Protein AF-0000000085122188 (afdb_homodimer)

InterPro domains:
  IPR006664 Outer membrane protein, bacterial [PR01021] (79-101)
  IPR006664 Outer membrane protein, bacterial [PR01021] (108-123)
  IPR006664 Outer membrane protein, bacterial [PR01021] (123-139)
  IPR006665 OmpA-like domain [PF00691] (78-172)
  IPR006665 OmpA-like domain [PS51123] (68-180)
  IPR006665 OmpA-like domain [cd07185] (74-175)
  IPR036737 OmpA-like domain superfamily [G3DSA:3.30.1330.60] (52-178)
  IPR036737 OmpA-like domain superfamily [SSF103088] (70-176)
  IPR050330 Bacterial Outer Membrane Structural/Functional [PTHR30329] (70-173)

Radius of gyration: 36.51 Å; Cα contacts (8 Å, |Δi|>4): 544; chains: 2; bounding box: 64×145×117 Å

Foldseek 3Di:
DPDDDPPPPDPPPDDPDDDPPPPPDDDDDPDDDDPPPPPPPPPCPVPVPCPVPPVPVLPQQADWDQAPNDIDTQGKAFDDDPDQDHDPVSLVSLLVNLVVCVRPPAAKEKEFFAAPPDDQVVQQVSRQSNSVNSLVSSVVNPDDSVRYHYGYPRHVDQPDDDPDPVRRRSRRIIYIDTDD/DDDPDDDPPPPDDDPPDDDPDPDPDDDDDDDDDDPDDDPPPPPCPVPCPPPPDPVPVLPQQADWDQAPNDIDTQGKAFDDDPDQDHDPVSLVSLLVNLVVCVRPPAAKEKEFFAAPPDDQVVQQVSRQSNSVNSLVSSVVNPDDSVRYHYGYPRHVDQPDDDPDPVRRRSRRIIYIDTDD

Sequence (360 aa):
MKKYGLLAFMAATLLFTGCSQKTVEMENTTPTPTNSESSLNTVETTDNSGMTADNMTTDGKGNYFVVNGKKVFVESIYFGFDKFKLTEDQRKVASDNASKLKGLSGSVKIEGNCDEWGTDEYNYALGLKRAKVVKDALVSDGIASNSISIVSFGESNPVCSEKTKECWAKNRRAEYKPLPMKKYGLLAFMAATLLFTGCSQKTVEMENTTPTPTNSESSLNTVETTDNSGMTADNMTTDGKGNYFVVNGKKVFVESIYFGFDKFKLTEDQRKVASDNASKLKGLSGSVKIEGNCDEWGTDEYNYALGLKRAKVVKDALVSDGIASNSISIVSFGESNPVCSEKTKECWAKNRRAEYKPLP

Structure (mmCIF, N/CA/C/O backbone):
data_AF-0000000085122188-model_v1
#
loop_
_entity.id
_entity.type
_entity.pdbx_description
1 polymer 'OmpA/MotB domain protein'
#
loop_
_atom_site.group_PDB
_atom_site.id
_atom_site.type_symbol
_atom_site.label_atom_id
_atom_site.label_alt_id
_atom_site.label_comp_id
_atom_site.label_asym_id
_atom_site.label_entity_id
_atom_site.label_seq_id
_atom_site.pdbx_PDB_ins_code
_atom_site.Cartn_x
_atom_site.Cartn_y
_atom_site.Cartn_z
_atom_site.occupancy
_atom_site.B_iso_or_equiv
_atom_site.auth_seq_id
_atom_site.auth_comp_id
_atom_site.auth_asym_id
_atom_site.auth_atom_id
_atom_site.pdbx_PDB_model_num
ATOM 1 N N . MET A 1 1 ? 7.863 -79.125 -7.633 1 21.67 1 MET A N 1
ATOM 2 C CA . MET A 1 1 ? 7.508 -79.75 -8.914 1 21.67 1 MET A CA 1
ATOM 3 C C . MET A 1 1 ? 6.852 -78.75 -9.836 1 21.67 1 MET A C 1
ATOM 5 O O . MET A 1 1 ? 6.02 -79.062 -10.672 1 21.67 1 MET A O 1
ATOM 9 N N . LYS A 1 2 ? 7.016 -77.438 -9.312 1 30.41 2 LYS A N 1
ATOM 10 C CA . LYS A 1 2 ? 6.43 -76.312 -10 1 30.41 2 LYS A CA 1
ATOM 11 C C . LYS A 1 2 ? 6.738 -76.312 -11.5 1 30.41 2 LYS A C 1
ATOM 13 O O . LYS A 1 2 ? 7.902 -76.312 -11.898 1 30.41 2 LYS A O 1
ATOM 18 N N . LYS A 1 3 ? 5.781 -76.75 -12.266 1 23.2 3 LYS A N 1
ATOM 19 C CA . LYS A 1 3 ? 5.762 -77.062 -13.688 1 23.2 3 LYS A CA 1
ATOM 20 C C . LYS A 1 3 ? 6.305 -75.938 -14.516 1 23.2 3 LYS A C 1
ATOM 22 O O . LYS A 1 3 ? 6.363 -74.812 -14.039 1 23.2 3 LYS A O 1
ATOM 27 N N . TYR A 1 4 ? 6.414 -75.938 -15.93 1 25.53 4 TYR A N 1
ATOM 28 C CA . TYR A 1 4 ? 7.113 -75.812 -17.203 1 25.53 4 TYR A CA 1
ATOM 29 C C . TYR A 1 4 ? 6.777 -74.5 -17.891 1 25.53 4 TYR A C 1
ATOM 31 O O . TYR A 1 4 ? 7.664 -73.812 -18.422 1 25.53 4 TYR A O 1
ATOM 39 N N . GLY A 1 5 ? 5.391 -74 -18.141 1 26.55 5 GLY A N 1
ATOM 40 C CA . GLY A 1 5 ? 5.141 -73.812 -19.562 1 26.55 5 GLY A CA 1
ATOM 41 C C . GLY A 1 5 ? 5.75 -72.562 -20.125 1 26.55 5 GLY A C 1
ATOM 42 O O . GLY A 1 5 ? 5.746 -71.5 -19.469 1 26.55 5 GLY A O 1
ATOM 43 N N . LEU A 1 6 ? 6.582 -72.5 -21.234 1 31.92 6 LEU A N 1
ATOM 44 C CA . LEU A 1 6 ? 7.5 -71.812 -22.125 1 31.92 6 LEU A CA 1
ATOM 45 C C . LEU A 1 6 ? 6.754 -70.812 -23 1 31.92 6 LEU A C 1
ATOM 47 O O . LEU A 1 6 ? 7.332 -70.25 -23.938 1 31.92 6 LEU A O 1
ATOM 51 N N . LEU A 1 7 ? 5.688 -70.062 -22.484 1 30.36 7 LEU A N 1
ATOM 52 C CA . LEU A 1 7 ? 4.961 -69.5 -23.594 1 30.36 7 LEU A CA 1
ATOM 53 C C . LEU A 1 7 ? 5.883 -68.562 -24.422 1 30.36 7 LEU A C 1
ATOM 55 O O . LEU A 1 7 ? 6.68 -67.812 -23.859 1 30.36 7 LEU A O 1
ATOM 59 N N . ALA A 1 8 ? 5.969 -68.688 -25.781 1 27.8 8 ALA A N 1
ATOM 60 C CA . ALA A 1 8 ? 6.688 -68.375 -27 1 27.8 8 ALA A CA 1
ATOM 61 C C . ALA A 1 8 ? 6.316 -66.938 -27.484 1 27.8 8 ALA A C 1
ATOM 63 O O . ALA A 1 8 ? 6.902 -66.438 -28.438 1 27.8 8 ALA A O 1
ATOM 64 N N . PHE A 1 9 ? 5.707 -66 -26.766 1 31.34 9 PHE A N 1
ATOM 65 C CA . PHE A 1 9 ? 4.988 -65.062 -27.641 1 31.34 9 PHE A CA 1
ATOM 66 C C . PHE A 1 9 ? 5.945 -64.375 -28.594 1 31.34 9 PHE A C 1
ATOM 68 O O . PHE A 1 9 ? 7.094 -64.125 -28.25 1 31.34 9 PHE A O 1
ATOM 75 N N . MET A 1 10 ? 5.551 -64.25 -29.953 1 24.75 10 MET A N 1
ATOM 76 C CA . MET A 1 10 ? 5.949 -63.875 -31.312 1 24.75 10 MET A CA 1
ATOM 77 C C . MET A 1 10 ? 6.348 -62.406 -31.422 1 24.75 10 MET A C 1
ATOM 79 O O . MET A 1 10 ? 5.617 -61.531 -30.953 1 24.75 10 MET A O 1
ATOM 83 N N . ALA A 1 11 ? 7.645 -61.969 -31.781 1 29.48 11 ALA A N 1
ATOM 84 C CA . ALA A 1 11 ? 8.609 -60.875 -31.953 1 29.48 11 ALA A CA 1
ATOM 85 C C . ALA A 1 11 ? 8.258 -60.031 -33.188 1 29.48 11 ALA A C 1
ATOM 87 O O . ALA A 1 11 ? 9.094 -59.281 -33.688 1 29.48 11 ALA A O 1
ATOM 88 N N . ALA A 1 12 ? 6.809 -59.688 -33.469 1 28.48 12 ALA A N 1
ATOM 89 C CA . ALA A 1 12 ? 6.613 -59.188 -34.812 1 28.48 12 ALA A CA 1
ATOM 90 C C . ALA A 1 12 ? 7.469 -57.938 -35.094 1 28.48 12 ALA A C 1
ATOM 92 O O . ALA A 1 12 ? 7.52 -57.031 -34.25 1 28.48 12 ALA A O 1
ATOM 93 N N . THR A 1 13 ? 8.297 -57.781 -36.219 1 27.25 13 THR A N 1
ATOM 94 C CA . THR A 1 13 ? 9.438 -57.125 -36.844 1 27.25 13 THR A CA 1
ATOM 95 C C . THR A 1 13 ? 8.992 -55.844 -37.531 1 27.25 13 THR A C 1
ATOM 97 O O . THR A 1 13 ? 9.797 -55.156 -38.188 1 27.25 13 THR A O 1
ATOM 100 N N . LEU A 1 14 ? 7.879 -55.031 -37.156 1 27.42 14 LEU A N 1
ATOM 101 C CA . LEU A 1 14 ? 7.41 -54.188 -38.25 1 27.42 14 LEU A CA 1
ATOM 102 C C . LEU A 1 14 ? 8.516 -53.281 -38.75 1 27.42 14 LEU A C 1
ATOM 104 O O . LEU A 1 14 ? 9.398 -52.875 -38 1 27.42 14 LEU A O 1
ATOM 108 N N . LEU A 1 15 ? 8.508 -53 -40.156 1 22.55 15 LEU A N 1
ATOM 109 C CA . LEU A 1 15 ? 9.273 -52.531 -41.281 1 22.55 15 LEU A CA 1
ATOM 110 C C . LEU A 1 15 ? 9.492 -51 -41.219 1 22.55 15 LEU A C 1
ATOM 112 O O . LEU A 1 15 ? 8.539 -50.25 -41.031 1 22.55 15 LEU A O 1
ATOM 116 N N . PHE A 1 16 ? 10.727 -50.469 -40.906 1 26.86 16 PHE A N 1
ATOM 117 C CA . PHE A 1 16 ? 11.422 -49.188 -40.75 1 26.86 16 PHE A CA 1
ATOM 118 C C . PHE A 1 16 ? 11.539 -48.5 -42.094 1 26.86 16 PHE A C 1
ATOM 120 O O . PHE A 1 16 ? 12.477 -48.719 -42.844 1 26.86 16 PHE A O 1
ATOM 127 N N . THR A 1 17 ? 10.258 -48.375 -42.875 1 25.98 17 THR A N 1
ATOM 128 C CA . THR A 1 17 ? 10.555 -47.938 -44.25 1 25.98 17 THR A CA 1
ATOM 129 C C . THR A 1 17 ? 11.445 -46.688 -44.25 1 25.98 17 THR A C 1
ATOM 131 O O . THR A 1 17 ? 11.5 -45.969 -43.25 1 25.98 17 THR A O 1
ATOM 134 N N . GLY A 1 18 ? 12.094 -46.438 -45.438 1 21.94 18 GLY A N 1
ATOM 135 C CA . GLY A 1 18 ? 13.289 -45.969 -46.125 1 21.94 18 GLY A CA 1
ATOM 136 C C . GLY A 1 18 ? 13.352 -44.469 -46.281 1 21.94 18 GLY A C 1
ATOM 137 O O . GLY A 1 18 ? 12.312 -43.781 -46.312 1 21.94 18 GLY A O 1
ATOM 138 N N . CYS A 1 19 ? 14.477 -43.75 -46.031 1 27.31 19 CYS A N 1
ATOM 139 C CA . CYS A 1 19 ? 15.195 -42.5 -45.875 1 27.31 19 CYS A CA 1
ATOM 140 C C . CYS A 1 19 ? 15.297 -41.75 -47.188 1 27.31 19 CYS A C 1
ATOM 142 O O . CYS A 1 19 ? 16 -40.75 -47.312 1 27.31 19 CYS A O 1
ATOM 144 N N . SER A 1 20 ? 14.133 -41.812 -48.188 1 22.2 20 SER A N 1
ATOM 145 C CA . SER A 1 20 ? 14.68 -41.406 -49.469 1 22.2 20 SER A CA 1
ATOM 146 C C . SER A 1 20 ? 15.273 -40 -49.406 1 22.2 20 SER A C 1
ATOM 148 O O . SER A 1 20 ? 14.664 -39.094 -48.844 1 22.2 20 SER A O 1
ATOM 150 N N . GLN A 1 21 ? 16.531 -39.75 -49.688 1 21.5 21 GLN A N 1
ATOM 151 C CA . GLN A 1 21 ? 17.594 -38.75 -49.688 1 21.5 21 GLN A CA 1
ATOM 152 C C . GLN A 1 21 ? 17.375 -37.719 -50.812 1 21.5 21 GLN A C 1
ATOM 154 O O . GLN A 1 21 ? 18.328 -37.094 -51.281 1 21.5 21 GLN A O 1
ATOM 159 N N . LYS A 1 22 ? 16.156 -37.219 -51.188 1 22.22 22 LYS A N 1
ATOM 160 C CA . LYS A 1 22 ? 16.156 -36.5 -52.469 1 22.22 22 LYS A CA 1
ATOM 161 C C . LYS A 1 22 ? 17.219 -35.406 -52.5 1 22.22 22 LYS A C 1
ATOM 163 O O . LYS A 1 22 ? 17.234 -34.531 -51.625 1 22.22 22 LYS A O 1
ATOM 168 N N . THR A 1 23 ? 18.359 -35.562 -53.125 1 20.64 23 THR A N 1
ATOM 169 C CA . THR A 1 23 ? 19.578 -34.812 -53.375 1 20.64 23 THR A CA 1
ATOM 170 C C . THR A 1 23 ? 19.297 -33.562 -54.188 1 20.64 23 THR A C 1
ATOM 172 O O . THR A 1 23 ? 20.203 -32.781 -54.469 1 20.64 23 THR A O 1
ATOM 175 N N . VAL A 1 24 ? 18.156 -32.938 -54.062 1 21.17 24 VAL A N 1
ATOM 176 C CA . VAL A 1 24 ? 17.875 -32 -55.156 1 21.17 24 VAL A CA 1
ATOM 177 C C . VAL A 1 24 ? 19.094 -31.109 -55.375 1 21.17 24 VAL A C 1
ATOM 179 O O . VAL A 1 24 ? 19.844 -30.797 -54.438 1 21.17 24 VAL A O 1
ATOM 182 N N . GLU A 1 25 ? 19.406 -30.969 -56.656 1 21.3 25 GLU A N 1
ATOM 183 C CA . GLU A 1 25 ? 20.422 -30.531 -57.594 1 21.3 25 GLU A CA 1
ATOM 184 C C . GLU A 1 25 ? 20.672 -29.031 -57.469 1 21.3 25 GLU A C 1
ATOM 186 O O . GLU A 1 25 ? 19.781 -28.266 -57.094 1 21.3 25 GLU A O 1
ATOM 191 N N . MET A 1 26 ? 21.906 -28.672 -57.688 1 21.03 26 MET A N 1
ATOM 192 C CA . MET A 1 26 ? 22.906 -27.625 -57.5 1 21.03 26 MET A CA 1
ATOM 193 C C . MET A 1 26 ? 22.641 -26.438 -58.406 1 21.03 26 MET A C 1
ATOM 195 O O . MET A 1 26 ? 23.375 -25.453 -58.375 1 21.03 26 MET A O 1
ATOM 199 N N . GLU A 1 27 ? 21.422 -26.375 -59.156 1 22.42 27 GLU A N 1
ATOM 200 C CA . GLU A 1 27 ? 21.828 -25.688 -60.375 1 22.42 27 GLU A CA 1
ATOM 201 C C . GLU A 1 27 ? 22.375 -24.297 -60.062 1 22.42 27 GLU A C 1
ATOM 203 O O . GLU A 1 27 ? 21.891 -23.625 -59.125 1 22.42 27 GLU A O 1
ATOM 208 N N . ASN A 1 28 ? 23.422 -23.906 -60.844 1 23.17 28 ASN A N 1
ATOM 209 C CA . ASN A 1 28 ? 24.562 -23 -60.938 1 23.17 28 ASN A CA 1
ATOM 210 C C . ASN A 1 28 ? 24.125 -21.562 -61.219 1 23.17 28 ASN A C 1
ATOM 212 O O . ASN A 1 28 ? 24.938 -20.641 -61.25 1 23.17 28 ASN A O 1
ATOM 216 N N . THR A 1 29 ? 22.797 -21.297 -61.562 1 24.14 29 THR A N 1
ATOM 217 C CA . THR A 1 29 ? 22.812 -20.25 -62.562 1 24.14 29 THR A CA 1
ATOM 218 C C . THR A 1 29 ? 23.328 -18.938 -62 1 24.14 29 THR A C 1
ATOM 220 O O . THR A 1 29 ? 22.859 -18.469 -60.938 1 24.14 29 THR A O 1
ATOM 223 N N . THR A 1 30 ? 24.453 -18.453 -62.5 1 24.56 30 THR A N 1
ATOM 224 C CA . THR A 1 30 ? 25.453 -17.453 -62.156 1 24.56 30 THR A CA 1
ATOM 225 C C . THR A 1 30 ? 24.875 -16.047 -62.3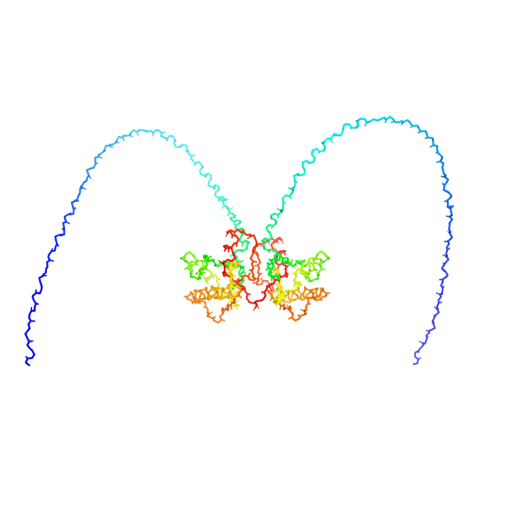12 1 24.56 30 THR A C 1
ATOM 227 O O . THR A 1 30 ? 25.469 -15.07 -61.844 1 24.56 30 THR A O 1
ATOM 230 N N . PRO A 1 31 ? 23.547 -15.82 -62.719 1 25.81 31 PRO A N 1
ATOM 231 C CA . PRO A 1 31 ? 23.641 -14.602 -63.531 1 25.81 31 PRO A CA 1
ATOM 232 C C . PRO A 1 31 ? 24.219 -13.422 -62.75 1 25.81 31 PRO A C 1
ATOM 234 O O . PRO A 1 31 ? 24.109 -13.367 -61.531 1 25.81 31 PRO A O 1
ATOM 237 N N . THR A 1 32 ? 25.062 -12.617 -63.406 1 24.36 32 THR A N 1
ATOM 238 C CA . THR A 1 32 ? 26.109 -11.656 -63.094 1 24.36 32 THR A CA 1
ATOM 239 C C . THR A 1 32 ? 25.516 -10.336 -62.625 1 24.36 32 THR A C 1
ATOM 241 O O . THR A 1 32 ? 26.094 -9.656 -61.75 1 24.36 32 THR A O 1
ATOM 244 N N . PRO A 1 33 ? 24.219 -10.039 -63.125 1 24.56 33 PRO A N 1
ATOM 245 C CA . PRO A 1 33 ? 24.344 -8.656 -63.562 1 24.56 33 PRO A CA 1
ATOM 246 C C . PRO A 1 33 ? 24.75 -7.695 -62.469 1 24.56 33 PRO A C 1
ATOM 248 O O . PRO A 1 33 ? 24.562 -8.008 -61.281 1 24.56 33 PRO A O 1
ATOM 251 N N . THR A 1 34 ? 25.281 -6.551 -62.875 1 24.56 34 THR A N 1
ATOM 252 C CA . THR A 1 34 ? 26.188 -5.453 -62.531 1 24.56 34 THR A CA 1
ATOM 253 C C . THR A 1 34 ? 25.5 -4.434 -61.625 1 24.56 34 THR A C 1
ATOM 255 O O . THR A 1 34 ? 26.125 -3.48 -61.188 1 24.56 34 THR A O 1
ATOM 258 N N . ASN A 1 35 ? 24.234 -4.832 -61.125 1 20.89 35 ASN A N 1
ATOM 259 C CA . ASN A 1 35 ? 23.516 -3.605 -60.812 1 20.89 35 ASN A CA 1
ATOM 260 C C . ASN A 1 35 ? 24.312 -2.721 -59.844 1 20.89 35 ASN A C 1
ATOM 262 O O . ASN A 1 35 ? 24.953 -3.221 -58.938 1 20.89 35 ASN A O 1
ATOM 266 N N . SER A 1 36 ? 24.609 -1.542 -60.344 1 22.38 36 SER A N 1
ATOM 267 C CA . SER A 1 36 ? 25.312 -0.343 -59.906 1 22.38 36 SER A CA 1
ATOM 268 C C . SER A 1 36 ? 24.781 0.138 -58.562 1 22.38 36 SER A C 1
ATOM 270 O O . SER A 1 36 ? 24.719 1.343 -58.281 1 22.38 36 SER A O 1
ATOM 272 N N . GLU A 1 37 ? 24.375 -0.797 -57.688 1 22.25 37 GLU A N 1
ATOM 273 C CA . GLU A 1 37 ? 23.641 -0.124 -56.625 1 22.25 37 GLU A CA 1
ATOM 274 C C . GLU A 1 37 ? 24.531 0.904 -55.938 1 22.25 37 GLU A C 1
ATOM 276 O O . GLU A 1 37 ? 25.641 0.59 -55.5 1 22.25 37 GLU A O 1
ATOM 281 N N . SER A 1 38 ? 24.453 2.111 -56.5 1 22.2 38 SER A N 1
ATOM 282 C CA . SER A 1 38 ? 25.047 3.27 -55.812 1 22.2 38 SER A CA 1
ATOM 283 C C . SER A 1 38 ? 24.797 3.236 -54.312 1 22.2 38 SER A C 1
ATOM 285 O O . SER A 1 38 ? 23.656 3.086 -53.875 1 22.2 38 SER A O 1
ATOM 287 N N . SER A 1 39 ? 25.734 2.67 -53.594 1 22.55 39 SER A N 1
ATOM 288 C CA . SER A 1 39 ? 25.797 2.607 -52.156 1 22.55 39 SER A CA 1
ATOM 289 C C . SER A 1 39 ? 25.609 3.988 -51.531 1 22.55 39 SER A C 1
ATOM 291 O O . SER A 1 39 ? 26.484 4.852 -51.625 1 22.55 39 SER A O 1
ATOM 293 N N . LEU A 1 40 ? 24.406 4.648 -51.812 1 23.16 40 LEU A N 1
ATOM 294 C CA . LEU A 1 40 ? 24.234 5.816 -50.969 1 23.16 40 LEU A CA 1
ATOM 295 C C . LEU A 1 40 ? 24.641 5.508 -49.531 1 23.16 40 LEU A C 1
ATOM 297 O O . LEU A 1 40 ? 24.234 4.48 -48.969 1 23.16 40 LEU A O 1
ATOM 301 N N . ASN A 1 41 ? 25.828 5.914 -49.188 1 23.11 41 ASN A N 1
ATOM 302 C CA . ASN A 1 41 ? 26.453 5.949 -47.875 1 23.11 41 ASN A CA 1
ATOM 303 C C . ASN A 1 41 ? 25.453 6.332 -46.781 1 23.11 41 ASN A C 1
ATOM 305 O O . ASN A 1 41 ? 24.828 7.395 -46.844 1 23.11 41 ASN A O 1
ATOM 309 N N . THR A 1 42 ? 24.672 5.281 -46.25 1 23.73 42 THR A N 1
ATOM 310 C CA . THR A 1 42 ? 23.875 5.406 -45.031 1 23.73 42 THR A CA 1
ATOM 311 C C . THR A 1 42 ? 24.672 6.105 -43.938 1 23.73 42 THR A C 1
ATOM 313 O O . THR A 1 42 ? 25.688 5.586 -43.469 1 23.73 42 THR A O 1
ATOM 316 N N . VAL A 1 43 ? 24.938 7.367 -44.094 1 24.97 43 VAL A N 1
ATOM 317 C CA . VAL A 1 43 ? 25.406 8.023 -42.875 1 24.97 43 VAL A CA 1
ATOM 318 C C . VAL A 1 43 ? 24.594 7.52 -41.656 1 24.97 43 VAL A C 1
ATOM 320 O O . VAL A 1 43 ? 23.359 7.637 -41.656 1 24.97 43 VAL A O 1
ATOM 323 N N . GLU A 1 44 ? 24.969 6.363 -41.094 1 23.58 44 GLU A N 1
ATOM 324 C CA . GLU A 1 44 ? 24.469 5.859 -39.812 1 23.58 44 GLU A CA 1
ATOM 325 C C . GLU A 1 44 ? 24.484 6.949 -38.75 1 23.58 44 GLU A C 1
ATOM 327 O O . GLU A 1 44 ? 25.547 7.367 -38.281 1 23.58 44 GLU A O 1
ATOM 332 N N . THR A 1 45 ? 23.984 8.117 -38.969 1 24.38 45 THR A N 1
ATOM 333 C CA . THR A 1 45 ? 23.891 8.875 -37.719 1 24.38 45 THR A CA 1
ATOM 334 C C . THR A 1 45 ? 23.203 8.055 -36.625 1 24.38 45 THR A C 1
ATOM 336 O O . THR A 1 45 ? 22.031 7.703 -36.781 1 24.38 45 THR A O 1
ATOM 339 N N . THR A 1 46 ? 23.906 7.066 -36.094 1 24.42 46 THR A N 1
ATOM 340 C CA . THR A 1 46 ? 23.453 6.297 -34.938 1 24.42 46 THR A CA 1
ATOM 341 C C . THR A 1 46 ? 23.031 7.227 -33.812 1 24.42 46 THR A C 1
ATOM 343 O O . THR A 1 46 ? 23.875 7.762 -33.094 1 24.42 46 THR A O 1
ATOM 346 N N . ASP A 1 47 ? 22.469 8.359 -34.094 1 25.56 47 ASP A N 1
ATOM 347 C CA . ASP A 1 47 ? 22.078 9.047 -32.875 1 25.56 47 ASP A CA 1
ATOM 348 C C . ASP A 1 47 ? 21.172 8.164 -32 1 25.56 47 ASP A C 1
ATOM 350 O O . ASP A 1 47 ? 19.984 8.023 -32.281 1 25.56 47 ASP A O 1
ATOM 354 N N . ASN A 1 48 ? 21.609 6.906 -31.703 1 26.3 48 ASN A N 1
ATOM 355 C CA . ASN A 1 48 ? 20.875 6.02 -30.797 1 26.3 48 ASN A CA 1
ATOM 356 C C . ASN A 1 48 ? 20.562 6.699 -29.469 1 26.3 48 ASN A C 1
ATOM 358 O O . ASN A 1 48 ? 21.266 6.469 -28.484 1 26.3 48 ASN A O 1
ATOM 362 N N . SER A 1 49 ? 20.672 7.977 -29.406 1 28.25 49 SER A N 1
ATOM 363 C CA . SER A 1 49 ? 20.359 8.445 -28.062 1 28.25 49 SER A CA 1
ATOM 364 C C . SER A 1 49 ? 18.984 7.945 -27.609 1 28.25 49 SER A C 1
ATOM 366 O O . SER A 1 49 ? 18 8.695 -27.625 1 28.25 49 SER A O 1
ATOM 368 N N . GLY A 1 50 ? 18.547 6.828 -28.203 1 27.33 50 GLY A N 1
ATOM 369 C CA . GLY A 1 50 ? 17.234 6.387 -27.75 1 27.33 50 GLY A CA 1
ATOM 370 C C . GLY A 1 50 ? 17.141 6.27 -26.234 1 27.33 50 GLY A C 1
ATOM 371 O O . GLY A 1 50 ? 17.406 5.207 -25.672 1 27.33 50 GLY A O 1
ATOM 372 N N . MET A 1 51 ? 17.75 7.074 -25.484 1 27.42 51 MET A N 1
ATOM 373 C CA . MET A 1 51 ? 17.328 6.945 -24.094 1 27.42 51 MET A CA 1
ATOM 374 C C . MET A 1 51 ? 15.805 6.871 -23.984 1 27.42 51 MET A C 1
ATOM 376 O O . MET A 1 51 ? 15.117 7.875 -24.188 1 27.42 51 MET A O 1
ATOM 380 N N . THR A 1 52 ? 15.156 6.09 -24.891 1 28.56 52 THR A N 1
ATOM 381 C CA . THR A 1 52 ? 13.758 5.898 -24.516 1 28.56 52 THR A CA 1
ATOM 382 C C . THR A 1 52 ? 13.625 5.676 -23.016 1 28.56 52 THR A C 1
ATOM 384 O O . THR A 1 52 ? 14.086 4.656 -22.5 1 28.56 52 THR A O 1
ATOM 387 N N . ALA A 1 53 ? 13.906 6.613 -22.25 1 30.84 53 ALA A N 1
ATOM 388 C CA . ALA A 1 53 ? 13.32 6.559 -20.906 1 30.84 53 ALA A CA 1
ATOM 389 C C . ALA A 1 53 ? 11.93 5.941 -20.953 1 30.84 53 ALA A C 1
ATOM 391 O O . ALA A 1 53 ? 10.992 6.523 -21.5 1 30.84 53 ALA A O 1
ATOM 392 N N . ASP A 1 54 ? 11.711 4.664 -21.266 1 30.19 54 ASP A N 1
ATOM 393 C CA . ASP A 1 54 ? 10.484 3.959 -20.891 1 30.19 54 ASP A CA 1
ATOM 394 C C . ASP A 1 54 ? 9.883 4.543 -19.609 1 30.19 54 ASP A C 1
ATOM 396 O O . ASP A 1 54 ? 10.43 4.367 -18.516 1 30.19 54 ASP A O 1
ATOM 400 N N . ASN A 1 55 ? 9.523 5.668 -19.562 1 31.64 55 ASN A N 1
ATOM 401 C CA . ASN A 1 55 ? 8.609 6.258 -18.594 1 31.64 55 ASN A CA 1
ATOM 402 C C . ASN A 1 55 ? 7.539 5.258 -18.156 1 31.64 55 ASN A C 1
ATOM 404 O O . ASN A 1 55 ? 6.406 5.305 -18.641 1 31.64 55 ASN A O 1
ATOM 408 N N . MET A 1 56 ? 7.719 3.875 -18.25 1 35.25 56 MET A N 1
ATOM 409 C CA . MET A 1 56 ? 6.762 2.98 -17.594 1 35.25 56 MET A CA 1
ATOM 410 C C . MET A 1 56 ? 6.25 3.586 -16.297 1 35.25 56 MET A C 1
ATOM 412 O O . MET A 1 56 ? 7.008 3.754 -15.336 1 35.25 56 MET A O 1
ATOM 416 N N . THR A 1 57 ? 5.492 4.477 -16.438 1 39.94 57 THR A N 1
ATOM 417 C CA . THR A 1 57 ? 4.754 4.883 -15.242 1 39.94 57 THR A CA 1
ATOM 418 C C . THR A 1 57 ? 4.406 3.668 -14.391 1 39.94 57 THR A C 1
ATOM 420 O O . THR A 1 57 ? 3.607 2.82 -14.797 1 39.94 57 THR A O 1
ATOM 423 N N . THR A 1 58 ? 5.352 2.877 -13.961 1 49.56 58 THR A N 1
ATOM 424 C CA . THR A 1 58 ? 5.258 1.81 -12.969 1 49.56 58 THR A CA 1
ATOM 425 C C . THR A 1 58 ? 4.211 2.148 -11.906 1 49.56 58 THR A C 1
ATOM 427 O O . THR A 1 58 ? 4.016 1.388 -10.953 1 49.56 58 THR A O 1
ATOM 430 N N . ASP A 1 59 ? 3.48 3.219 -12.172 1 55.75 59 ASP A N 1
ATOM 431 C CA . ASP A 1 59 ? 2.613 3.682 -11.094 1 55.75 59 ASP A CA 1
ATOM 432 C C . ASP A 1 59 ? 1.427 2.738 -10.898 1 55.75 59 ASP A C 1
ATOM 434 O O . ASP A 1 59 ? 0.729 2.408 -11.859 1 55.75 59 ASP A O 1
ATOM 438 N N . GLY A 1 60 ? 1.419 1.951 -9.945 1 66.12 60 GLY A N 1
ATOM 439 C CA . GLY A 1 60 ? 0.264 1.223 -9.445 1 66.12 60 GLY A CA 1
ATOM 440 C C . GLY A 1 60 ? 0.37 -0.277 -9.656 1 66.12 60 GLY A C 1
ATOM 441 O O . GLY A 1 60 ? -0.561 -1.02 -9.336 1 66.12 60 GLY A O 1
ATOM 442 N N . LYS A 1 61 ? 1.499 -0.749 -10.227 1 87.12 61 LYS A N 1
ATOM 443 C CA . LYS A 1 61 ? 1.577 -2.176 -10.523 1 87.12 61 LYS A CA 1
ATOM 444 C C . LYS A 1 61 ? 2.566 -2.879 -9.602 1 87.12 61 LYS A C 1
ATOM 446 O O . LYS A 1 61 ? 2.953 -4.023 -9.852 1 87.12 61 LYS A O 1
ATOM 451 N N . GLY A 1 62 ? 2.998 -2.244 -8.664 1 94.06 62 GLY A N 1
ATOM 452 C CA . GLY A 1 62 ? 3.963 -2.77 -7.711 1 94.06 62 GLY A CA 1
ATOM 453 C C . GLY A 1 62 ? 4.375 -1.756 -6.66 1 94.06 62 GLY A C 1
ATOM 454 O O . GLY A 1 62 ? 3.697 -0.745 -6.465 1 94.06 62 GLY A O 1
ATOM 455 N N . ASN A 1 63 ? 5.398 -2.158 -5.953 1 93.62 63 ASN A N 1
ATOM 456 C CA . ASN A 1 63 ? 5.941 -1.311 -4.898 1 93.62 63 ASN A CA 1
ATOM 457 C C . ASN A 1 63 ? 7.465 -1.243 -4.965 1 93.62 63 ASN A C 1
ATOM 459 O O . ASN A 1 63 ? 8.117 -2.199 -5.387 1 93.62 63 ASN A O 1
ATOM 463 N N . TYR A 1 64 ? 7.941 -0.078 -4.555 1 93.62 64 TYR A N 1
ATOM 464 C CA . TYR A 1 64 ? 9.383 0.028 -4.379 1 93.62 64 TYR A CA 1
ATOM 465 C C . TYR A 1 64 ? 9.805 -0.453 -2.996 1 93.62 64 TYR A C 1
ATOM 467 O O . TYR A 1 64 ? 9.039 -0.337 -2.035 1 93.62 64 TYR A O 1
ATOM 475 N N . PHE A 1 65 ? 11 -0.985 -2.959 1 93.88 65 PHE A N 1
ATOM 476 C CA . PHE A 1 65 ? 11.711 -1.384 -1.75 1 93.88 65 PHE A CA 1
ATOM 477 C C . PHE A 1 65 ? 13.094 -0.752 -1.704 1 93.88 65 PHE A C 1
ATOM 479 O O . PHE A 1 65 ? 13.664 -0.411 -2.744 1 93.88 65 PHE A O 1
ATOM 486 N N . VAL A 1 66 ? 13.547 -0.544 -0.51 1 92.62 66 VAL A N 1
ATOM 487 C CA . VAL A 1 66 ? 14.961 -0.221 -0.342 1 92.62 66 VAL A CA 1
ATOM 488 C C . VAL A 1 66 ? 15.727 -1.461 0.12 1 92.62 66 VAL A C 1
ATOM 490 O O . VAL A 1 66 ? 15.477 -1.978 1.213 1 92.62 66 VAL A O 1
ATOM 493 N N . VAL A 1 67 ? 16.594 -1.963 -0.756 1 93.81 67 VAL A N 1
ATOM 494 C CA . VAL A 1 67 ? 17.422 -3.137 -0.491 1 93.81 67 VAL A CA 1
ATOM 495 C C . VAL A 1 67 ? 18.891 -2.773 -0.628 1 93.81 67 VAL A C 1
ATOM 497 O O . VAL A 1 67 ? 19.344 -2.363 -1.702 1 93.81 67 VAL A O 1
ATOM 500 N N . ASN A 1 68 ? 19.641 -2.887 0.535 1 92.31 68 ASN A N 1
ATOM 501 C CA . ASN A 1 68 ? 21.062 -2.531 0.548 1 92.31 68 ASN A CA 1
ATOM 502 C C . ASN A 1 68 ? 21.281 -1.114 0.03 1 92.31 68 ASN A C 1
ATOM 504 O O . ASN A 1 68 ? 22.156 -0.887 -0.804 1 92.31 68 ASN A O 1
ATOM 508 N N . GLY A 1 69 ? 20.391 -0.331 0.435 1 88.56 69 GLY A N 1
ATOM 509 C CA . GLY A 1 69 ? 20.547 1.083 0.133 1 88.56 69 GLY A CA 1
ATOM 510 C C . GLY A 1 69 ? 20.109 1.448 -1.271 1 88.56 69 GLY A C 1
ATOM 511 O O . GLY A 1 69 ? 20.188 2.611 -1.671 1 88.56 69 GLY A O 1
ATOM 512 N N . LYS A 1 70 ? 19.594 0.508 -2.018 1 92 70 LYS A N 1
ATOM 513 C CA . LYS A 1 70 ? 19.156 0.76 -3.391 1 92 70 LYS A CA 1
ATOM 514 C C . LYS A 1 70 ? 17.656 0.574 -3.541 1 92 70 LYS A C 1
ATOM 516 O O . LYS A 1 70 ? 17.094 -0.383 -3.012 1 92 70 LYS A O 1
ATOM 521 N N . LYS A 1 71 ? 17.078 1.442 -4.242 1 92.44 71 LYS A N 1
ATOM 522 C CA . LYS A 1 71 ? 15.648 1.315 -4.547 1 92.44 71 LYS A CA 1
ATOM 523 C C . LYS A 1 71 ? 15.414 0.316 -5.676 1 92.44 71 LYS A C 1
ATOM 525 O O . LYS A 1 71 ? 16.016 0.434 -6.75 1 92.44 71 LYS A O 1
ATOM 530 N N . VAL A 1 72 ? 14.594 -0.646 -5.43 1 94.69 72 VAL A N 1
ATOM 531 C CA . VAL A 1 72 ? 14.242 -1.647 -6.43 1 94.69 72 VAL A CA 1
ATOM 532 C C . VAL A 1 72 ? 12.727 -1.73 -6.562 1 94.69 72 VAL A C 1
ATOM 534 O O . VAL A 1 72 ? 12 -1.572 -5.578 1 94.69 72 VAL A O 1
ATOM 537 N N . PHE A 1 73 ? 12.297 -2.008 -7.793 1 95.75 73 PHE A N 1
ATOM 538 C CA . PHE A 1 73 ? 10.867 -2.119 -8.047 1 95.75 73 PHE A CA 1
ATOM 539 C C . PHE A 1 73 ? 10.422 -3.578 -8.047 1 95.75 73 PHE A C 1
ATOM 541 O O . PHE A 1 73 ? 10.961 -4.395 -8.797 1 95.75 73 PHE A O 1
ATOM 548 N N . VAL A 1 74 ? 9.477 -3.881 -7.18 1 97.31 74 VAL A N 1
ATOM 549 C CA . VAL A 1 74 ? 8.898 -5.211 -7.051 1 97.31 74 VAL A CA 1
ATOM 550 C C . VAL A 1 74 ? 7.477 -5.215 -7.617 1 97.31 74 VAL A C 1
ATOM 552 O O . VAL A 1 74 ? 6.602 -4.512 -7.113 1 97.31 74 VAL A O 1
ATOM 555 N N . GLU A 1 75 ? 7.25 -6.086 -8.633 1 97.56 75 GLU A N 1
ATOM 556 C CA . GLU A 1 75 ? 5.992 -6.074 -9.375 1 97.56 75 GLU A CA 1
ATOM 557 C C . GLU A 1 75 ? 4.93 -6.918 -8.68 1 97.56 75 GLU A C 1
ATOM 559 O O . GLU A 1 75 ? 5.234 -7.973 -8.125 1 97.56 75 GLU A O 1
ATOM 564 N N . S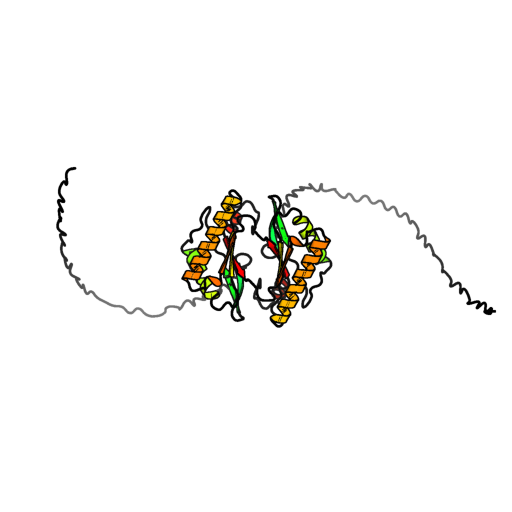ER A 1 76 ? 3.705 -6.457 -8.773 1 98.38 76 SER A N 1
ATOM 565 C CA . SER A 1 76 ? 2.584 -7.281 -8.336 1 98.38 76 SER A CA 1
ATOM 566 C C . SER A 1 76 ? 2.404 -8.492 -9.242 1 98.38 76 SER A C 1
ATOM 568 O O . SER A 1 76 ? 2.791 -8.469 -10.414 1 98.38 76 SER A O 1
ATOM 570 N N . ILE A 1 77 ? 1.871 -9.539 -8.617 1 98.88 77 ILE A N 1
ATOM 571 C CA . ILE A 1 77 ? 1.492 -10.742 -9.359 1 98.88 77 ILE A CA 1
ATOM 572 C C . ILE A 1 77 ? -0.004 -10.711 -9.664 1 98.88 77 ILE A C 1
ATOM 574 O O . ILE A 1 77 ? -0.817 -10.414 -8.781 1 98.88 77 ILE A O 1
ATOM 578 N N . TYR A 1 78 ? -0.332 -11.109 -10.891 1 98.81 78 TYR A N 1
ATOM 579 C CA . TYR A 1 78 ? -1.734 -11.039 -11.289 1 98.81 78 TYR A CA 1
ATOM 580 C C . TYR A 1 78 ? -2.287 -12.422 -11.602 1 98.81 78 TYR A C 1
ATOM 582 O O . TYR A 1 78 ? -1.543 -13.32 -12.008 1 98.81 78 TYR A O 1
ATOM 590 N N . PHE A 1 79 ? -3.602 -12.5 -11.414 1 98.88 79 PHE A N 1
ATOM 591 C CA . PHE A 1 79 ? -4.285 -13.781 -11.531 1 98.88 79 PHE A CA 1
ATOM 592 C C . PHE A 1 79 ? -5.477 -13.68 -12.477 1 98.88 79 PHE A C 1
ATOM 594 O O . PHE A 1 79 ? -6.094 -12.617 -12.586 1 98.88 79 PHE A O 1
ATOM 601 N N . GLY A 1 80 ? -5.797 -14.828 -13.125 1 98.56 80 GLY A N 1
ATOM 602 C CA . GLY A 1 80 ? -7.031 -14.93 -13.883 1 98.56 80 GLY A CA 1
ATOM 603 C C . GLY A 1 80 ? -8.266 -15.016 -13.008 1 98.56 80 GLY A C 1
ATOM 604 O O . GLY A 1 80 ? -8.156 -15.18 -11.789 1 98.56 80 GLY A O 1
ATOM 605 N N . PHE A 1 81 ? -9.406 -14.875 -13.672 1 98.5 81 PHE A N 1
ATOM 606 C CA . PHE A 1 81 ? -10.672 -15.008 -12.961 1 98.5 81 PHE A CA 1
ATOM 607 C C . PHE A 1 81 ? -10.758 -16.359 -12.258 1 98.5 81 PHE A C 1
ATOM 609 O O . PHE A 1 81 ? -10.516 -17.391 -12.875 1 98.5 81 PHE A O 1
ATOM 616 N N . ASP A 1 82 ? -11.016 -16.312 -10.977 1 98.31 82 ASP A N 1
ATOM 617 C CA . ASP A 1 82 ? -11.242 -17.469 -10.125 1 98.31 82 ASP A CA 1
ATOM 618 C C . ASP A 1 82 ? -10.023 -18.391 -10.125 1 98.31 82 ASP A C 1
ATOM 620 O O . ASP A 1 82 ? -10.172 -19.609 -10.055 1 98.31 82 ASP A O 1
ATOM 624 N N . LYS A 1 83 ? -8.844 -17.875 -10.242 1 98.81 83 LYS A N 1
ATOM 625 C CA . LYS A 1 83 ? -7.609 -18.656 -10.273 1 98.81 83 LYS A CA 1
ATOM 626 C C . LYS A 1 83 ? -6.637 -18.188 -9.195 1 98.81 83 LYS A C 1
ATOM 628 O O . LYS A 1 83 ? -6.668 -17.031 -8.781 1 98.81 83 LYS A O 1
ATOM 633 N N . PHE A 1 84 ? -5.77 -19.109 -8.734 1 98.75 84 PHE A N 1
ATOM 634 C CA . PHE A 1 84 ? -4.711 -18.734 -7.809 1 98.75 84 PHE A CA 1
ATOM 635 C C . PHE A 1 84 ? -3.389 -19.391 -8.211 1 98.75 84 PHE A C 1
ATOM 637 O O . PHE A 1 84 ? -2.354 -19.125 -7.59 1 98.75 84 PHE A O 1
ATOM 644 N N . LYS A 1 85 ? -3.41 -20.219 -9.211 1 98.56 85 LYS A N 1
ATOM 645 C CA . LYS A 1 85 ? -2.154 -20.781 -9.695 1 98.56 85 LYS A CA 1
ATOM 646 C C . LYS A 1 85 ? -1.375 -19.766 -10.516 1 98.56 85 LYS A C 1
ATOM 648 O O . LYS A 1 85 ? -1.958 -19.016 -11.312 1 98.56 85 LYS A O 1
ATOM 653 N N . LEU A 1 86 ? -0.089 -19.891 -10.422 1 98.81 86 LEU A N 1
ATOM 654 C CA . LEU A 1 86 ? 0.748 -19 -11.219 1 98.81 86 LEU A CA 1
ATOM 655 C C . LEU A 1 86 ? 0.862 -19.516 -12.656 1 98.81 86 LEU A C 1
ATOM 657 O O . LEU A 1 86 ? 1.176 -20.688 -12.883 1 98.81 86 LEU A O 1
ATOM 661 N N . THR A 1 87 ? 0.572 -18.547 -13.617 1 98.69 87 THR A N 1
ATOM 662 C CA . THR A 1 87 ? 0.959 -18.844 -14.992 1 98.69 87 THR A CA 1
ATOM 663 C C . THR A 1 87 ? 2.479 -18.844 -15.141 1 98.69 87 THR A C 1
ATOM 665 O O . THR A 1 87 ? 3.193 -18.391 -14.242 1 98.69 87 THR A O 1
ATOM 668 N N . GLU A 1 88 ? 2.957 -19.312 -16.25 1 98.56 88 GLU A N 1
ATOM 669 C CA . GLU A 1 88 ? 4.395 -19.297 -16.516 1 98.56 88 GLU A CA 1
ATOM 670 C C . GLU A 1 88 ? 4.934 -17.859 -16.469 1 98.56 88 GLU A C 1
ATOM 672 O O . GLU A 1 88 ? 5.992 -17.609 -15.891 1 98.56 88 GLU A O 1
ATOM 677 N N . ASP A 1 89 ? 4.227 -16.938 -17.062 1 98.62 89 ASP A N 1
ATOM 678 C CA . ASP A 1 89 ? 4.648 -15.547 -17.094 1 98.62 89 ASP A CA 1
ATOM 679 C C . ASP A 1 89 ? 4.707 -14.961 -15.68 1 98.62 89 ASP A C 1
ATOM 681 O O . ASP A 1 89 ? 5.664 -14.273 -15.328 1 98.62 89 ASP A O 1
ATOM 685 N N . GLN A 1 90 ? 3.719 -15.273 -14.859 1 98.69 90 GLN A N 1
ATOM 686 C CA . GLN A 1 90 ? 3.688 -14.719 -13.516 1 98.69 90 GLN A CA 1
ATOM 687 C C . GLN A 1 90 ? 4.727 -15.391 -12.617 1 98.69 90 GLN A C 1
ATOM 689 O O . GLN A 1 90 ? 5.258 -14.766 -11.695 1 98.69 90 GLN A O 1
ATOM 694 N N . ARG A 1 91 ? 5.078 -16.625 -12.898 1 98.81 91 ARG A N 1
ATOM 695 C CA . ARG A 1 91 ? 6.156 -17.281 -12.164 1 98.81 91 ARG A CA 1
ATOM 696 C C . ARG A 1 91 ? 7.496 -16.609 -12.445 1 98.81 91 ARG A C 1
ATOM 698 O O . ARG A 1 91 ? 8.328 -16.469 -11.547 1 98.81 91 ARG A O 1
ATOM 705 N N . LYS A 1 92 ? 7.703 -16.234 -13.688 1 98.81 92 LYS A N 1
ATOM 706 C CA . LYS A 1 92 ? 8.914 -15.492 -14.023 1 98.81 92 LYS A CA 1
ATOM 707 C C . LYS A 1 92 ? 8.977 -14.164 -13.281 1 98.81 92 LYS A C 1
ATOM 709 O O . LYS A 1 92 ? 10.039 -13.773 -12.781 1 98.81 92 LYS A O 1
ATOM 714 N N . VAL A 1 93 ? 7.852 -13.43 -13.242 1 98.75 93 VAL A N 1
ATOM 715 C CA . VAL A 1 93 ? 7.789 -12.188 -12.484 1 98.75 93 VAL A CA 1
ATOM 716 C C . VAL A 1 93 ? 8.148 -12.445 -11.023 1 98.75 93 VAL A C 1
ATOM 718 O O . VAL A 1 93 ? 8.945 -11.711 -10.43 1 98.75 93 VAL A O 1
ATOM 721 N N . ALA A 1 94 ? 7.617 -13.508 -10.398 1 98.88 94 ALA A N 1
ATOM 722 C CA . ALA A 1 94 ? 7.898 -13.852 -9.008 1 98.88 94 ALA A CA 1
ATOM 723 C C . ALA A 1 94 ? 9.383 -14.133 -8.805 1 98.88 94 ALA A C 1
ATOM 725 O O . ALA A 1 94 ? 9.969 -13.727 -7.793 1 98.88 94 ALA A O 1
ATOM 726 N N . SER A 1 95 ? 9.969 -14.812 -9.734 1 98.88 95 SER A N 1
ATOM 727 C CA . SER A 1 95 ? 11.391 -15.125 -9.641 1 98.88 95 SER A CA 1
ATOM 728 C C . SER A 1 95 ? 12.242 -13.859 -9.711 1 98.88 95 SER A C 1
ATOM 730 O O . SER A 1 95 ? 13.203 -13.703 -8.953 1 98.88 95 SER A O 1
ATOM 732 N N . ASP A 1 96 ? 11.898 -12.984 -10.672 1 98.69 96 ASP A N 1
ATOM 733 C CA . ASP A 1 96 ? 12.594 -11.703 -10.773 1 98.69 96 ASP A CA 1
ATOM 734 C C . ASP A 1 96 ? 12.461 -10.906 -9.469 1 98.69 96 ASP A C 1
ATOM 736 O O . ASP A 1 96 ? 13.438 -10.32 -9 1 98.69 96 ASP A O 1
ATOM 740 N N . ASN A 1 97 ? 11.273 -10.867 -8.883 1 98.56 97 ASN A N 1
ATOM 741 C CA . ASN A 1 97 ? 11.047 -10.219 -7.598 1 98.56 97 ASN A CA 1
ATOM 742 C C . ASN A 1 97 ? 11.938 -10.805 -6.504 1 98.56 97 ASN A C 1
ATOM 744 O O . ASN A 1 97 ? 12.531 -10.07 -5.715 1 98.56 97 ASN A O 1
ATOM 748 N N . ALA A 1 98 ? 12 -12.117 -6.434 1 98.75 98 ALA A N 1
ATOM 749 C CA . ALA A 1 98 ? 12.836 -12.781 -5.438 1 98.75 98 ALA A CA 1
ATOM 750 C C . ALA A 1 98 ? 14.289 -12.336 -5.551 1 98.75 98 ALA A C 1
ATOM 752 O O . ALA A 1 98 ? 14.945 -12.07 -4.543 1 98.75 98 ALA A O 1
ATOM 753 N N . SER A 1 99 ? 14.766 -12.289 -6.73 1 98.56 99 SER A N 1
ATOM 754 C CA . SER A 1 99 ? 16.141 -11.867 -6.957 1 98.56 99 SER A CA 1
ATOM 755 C C . SER A 1 99 ? 16.375 -10.453 -6.438 1 98.56 99 SER A C 1
ATOM 757 O O . SER A 1 99 ? 17.422 -10.164 -5.84 1 98.56 99 SER A O 1
ATOM 759 N N . LYS A 1 100 ? 15.43 -9.578 -6.656 1 97.44 100 LYS A N 1
ATOM 760 C CA . LYS A 1 100 ? 15.539 -8.188 -6.23 1 97.44 100 LYS A CA 1
ATOM 761 C C . LYS A 1 100 ? 15.484 -8.07 -4.711 1 97.44 100 LYS A C 1
ATOM 763 O O . LYS A 1 100 ? 16.078 -7.164 -4.129 1 97.44 100 LYS A O 1
ATOM 768 N N . LEU A 1 101 ? 14.836 -8.953 -4.051 1 97.25 101 LEU A N 1
ATOM 769 C CA . LE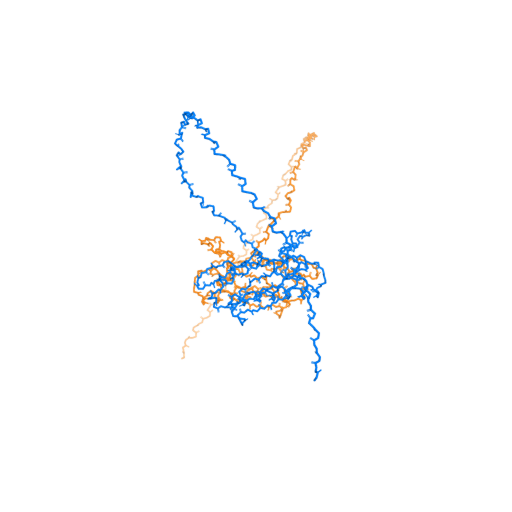U A 1 101 ? 14.562 -8.859 -2.621 1 97.25 101 LEU A CA 1
ATOM 770 C C . LEU A 1 101 ? 15.656 -9.539 -1.809 1 97.25 101 LEU A C 1
ATOM 772 O O . LEU A 1 101 ? 15.656 -9.469 -0.578 1 97.25 101 LEU A O 1
ATOM 776 N N . LYS A 1 102 ? 16.516 -10.219 -2.527 1 95.69 102 LYS A N 1
ATOM 777 C CA . LYS A 1 102 ? 17.641 -10.828 -1.819 1 95.69 102 LYS A CA 1
ATOM 778 C C . LYS A 1 102 ? 18.469 -9.773 -1.087 1 95.69 102 LYS A C 1
ATOM 780 O O . LYS A 1 102 ? 18.891 -8.789 -1.688 1 95.69 102 LYS A O 1
ATOM 785 N N . GLY A 1 103 ? 18.641 -9.859 0.249 1 91.56 103 GLY A N 1
ATOM 786 C CA . GLY A 1 103 ? 19.406 -8.922 1.052 1 91.56 103 GLY A CA 1
ATOM 787 C C . GLY A 1 103 ? 18.531 -7.895 1.759 1 91.56 103 GLY A C 1
ATOM 788 O O . GLY A 1 103 ? 19.047 -6.98 2.406 1 91.56 103 GLY A O 1
ATOM 789 N N . LEU A 1 104 ? 17.234 -8.055 1.567 1 92.31 104 LEU A N 1
ATOM 790 C CA . LEU A 1 104 ? 16.312 -7.168 2.273 1 92.31 104 LEU A CA 1
ATOM 791 C C . LEU A 1 104 ? 16.5 -7.285 3.783 1 92.31 104 LEU A C 1
ATOM 793 O O . LEU A 1 104 ? 16.516 -8.391 4.328 1 92.31 104 LEU A O 1
ATOM 797 N N . SER A 1 105 ? 16.766 -6.227 4.484 1 87.94 105 SER A N 1
ATOM 798 C CA . SER A 1 105 ? 16.922 -6.23 5.934 1 87.94 105 SER A CA 1
ATOM 799 C C . SER A 1 105 ? 15.578 -6.379 6.637 1 87.94 105 SER A C 1
ATOM 801 O O . SER A 1 105 ? 15.508 -6.938 7.734 1 87.94 105 SER A O 1
ATOM 803 N N . GLY A 1 106 ? 14.523 -6.086 6.105 1 88.69 106 GLY A N 1
ATOM 804 C CA . GLY A 1 106 ? 13.188 -6.219 6.664 1 88.69 106 GLY A CA 1
ATOM 805 C C . GLY A 1 106 ? 12.422 -7.402 6.102 1 88.69 106 GLY A C 1
ATOM 806 O O . GLY A 1 106 ? 13.023 -8.398 5.695 1 88.69 106 GLY A O 1
ATOM 807 N N . SER A 1 107 ? 11.164 -7.457 6.414 1 95.12 107 SER A N 1
ATOM 808 C CA . SER A 1 107 ? 10.305 -8.531 5.926 1 95.12 107 SER A CA 1
ATOM 809 C C . SER A 1 107 ? 9.336 -8.023 4.859 1 95.12 107 SER A C 1
ATOM 811 O O . SER A 1 107 ? 9.18 -6.816 4.68 1 95.12 107 SER A O 1
ATOM 813 N N . VAL A 1 108 ? 8.859 -8.969 4.129 1 97.06 108 VAL A N 1
ATOM 814 C CA . VAL A 1 108 ? 7.867 -8.695 3.098 1 97.06 108 VAL A CA 1
ATOM 815 C C . VAL A 1 108 ? 6.504 -9.234 3.531 1 97.06 108 VAL A C 1
ATOM 817 O O . VAL A 1 108 ? 6.41 -10.352 4.039 1 97.06 108 VAL A O 1
ATOM 820 N N . LYS A 1 109 ? 5.523 -8.438 3.385 1 97.62 109 LYS A N 1
ATOM 821 C CA . LYS A 1 109 ? 4.141 -8.891 3.496 1 97.62 109 LYS A CA 1
ATOM 822 C C . LYS A 1 109 ? 3.5 -9.047 2.119 1 97.62 109 LYS A C 1
ATOM 824 O O . LYS A 1 109 ? 3.58 -8.141 1.287 1 97.62 109 LYS A O 1
ATOM 829 N N . ILE A 1 110 ? 2.967 -10.211 1.888 1 98.69 110 ILE A N 1
ATOM 830 C CA . ILE A 1 110 ? 2.229 -10.438 0.649 1 98.69 110 ILE A CA 1
ATOM 831 C C . ILE A 1 110 ? 0.73 -10.297 0.909 1 98.69 110 ILE A C 1
ATOM 833 O O . ILE A 1 110 ? 0.165 -11.023 1.729 1 98.69 110 ILE A O 1
ATOM 837 N N . GLU A 1 111 ? 0.119 -9.359 0.168 1 98.25 111 GLU A N 1
ATOM 838 C CA . GLU A 1 111 ? -1.313 -9.109 0.281 1 98.25 111 GLU A CA 1
ATOM 839 C C . GLU A 1 111 ? -2.074 -9.695 -0.904 1 98.25 111 GLU A C 1
ATOM 841 O O . GLU A 1 111 ? -1.889 -9.266 -2.043 1 98.25 111 GLU A O 1
ATOM 846 N N . GLY A 1 112 ? -2.943 -10.68 -0.621 1 98.81 112 GLY A N 1
ATOM 847 C CA . GLY A 1 112 ? -3.816 -11.211 -1.656 1 98.81 112 GLY A CA 1
ATOM 848 C C . GLY A 1 112 ? -5.094 -10.414 -1.826 1 98.81 112 GLY A C 1
ATOM 849 O O . GLY A 1 112 ? -5.75 -10.062 -0.843 1 98.81 112 GLY A O 1
ATOM 850 N N . ASN A 1 113 ? -5.461 -10.156 -3.066 1 98.06 113 ASN A N 1
ATOM 851 C CA . ASN A 1 113 ? -6.613 -9.336 -3.42 1 98.06 113 ASN A CA 1
ATOM 852 C C . ASN A 1 113 ? -7.441 -9.984 -4.527 1 98.06 113 ASN A C 1
ATOM 854 O O . ASN A 1 113 ? -6.902 -10.688 -5.387 1 98.06 113 ASN A O 1
ATOM 858 N N . CYS A 1 114 ? -8.703 -9.695 -4.457 1 98.44 114 CYS A N 1
ATOM 859 C CA . CYS A 1 114 ? -9.656 -10.188 -5.441 1 98.44 114 CYS A CA 1
ATOM 860 C C . CYS A 1 114 ? -10.492 -9.055 -6.012 1 98.44 114 CYS A C 1
ATOM 862 O O . CYS A 1 114 ? -10.516 -7.953 -5.457 1 98.44 114 CYS A O 1
ATOM 864 N N . ASP A 1 115 ? -11.039 -9.273 -7.23 1 97.81 115 ASP A N 1
ATOM 865 C CA . ASP A 1 115 ? -12.094 -8.367 -7.684 1 97.81 115 ASP A CA 1
ATOM 866 C C . ASP A 1 115 ? -13.383 -8.578 -6.887 1 97.81 115 ASP A C 1
ATOM 868 O O . ASP A 1 115 ? -13.406 -9.359 -5.938 1 97.81 115 ASP A O 1
ATOM 872 N N . GLU A 1 116 ? -14.438 -7.918 -7.293 1 95.94 116 GLU A N 1
ATOM 873 C CA . GLU A 1 116 ? -15.617 -7.832 -6.445 1 95.94 116 GLU A CA 1
ATOM 874 C C . GLU A 1 116 ? -16.578 -9 -6.703 1 95.94 116 GLU A C 1
ATOM 876 O O . GLU A 1 116 ? -17.641 -9.086 -6.086 1 95.94 116 GLU A O 1
ATOM 881 N N . TRP A 1 117 ? -16.219 -9.805 -7.652 1 97.06 117 TRP A N 1
ATOM 882 C CA . TRP A 1 117 ? -17.125 -10.891 -8.008 1 97.06 117 TRP A CA 1
ATOM 883 C C . TRP A 1 117 ? -17.031 -12.031 -6.996 1 97.06 117 TRP A C 1
ATOM 885 O O . TRP A 1 117 ? -15.945 -12.578 -6.77 1 97.06 117 TRP A O 1
ATOM 895 N N . GLY A 1 118 ? -18.141 -12.469 -6.352 1 96.69 118 GLY A N 1
ATOM 896 C CA . GLY A 1 118 ? -18.203 -13.492 -5.32 1 96.69 118 GLY A CA 1
ATOM 897 C C . GLY A 1 118 ? -18.547 -12.945 -3.949 1 96.69 118 GLY A C 1
ATOM 898 O O . GLY A 1 118 ? -18.688 -11.727 -3.781 1 96.69 118 GLY A O 1
ATOM 899 N N . THR A 1 119 ? -18.719 -13.836 -2.992 1 96.5 119 THR A N 1
ATOM 900 C CA . THR A 1 119 ? -19 -13.422 -1.62 1 96.5 119 THR A CA 1
ATOM 901 C C . THR A 1 119 ? -17.719 -12.938 -0.94 1 96.5 119 THR A C 1
ATOM 903 O O . THR A 1 119 ? -16.609 -13.312 -1.346 1 96.5 119 THR A O 1
ATOM 906 N N . ASP A 1 120 ? -17.922 -12.18 0.098 1 93.94 120 ASP A N 1
ATOM 907 C CA . ASP A 1 120 ? -16.781 -11.711 0.874 1 93.94 120 ASP A CA 1
ATOM 908 C C . ASP A 1 120 ? -15.953 -12.883 1.398 1 93.94 120 ASP A C 1
ATOM 910 O O . ASP A 1 120 ? -14.719 -12.852 1.336 1 93.94 120 ASP A O 1
ATOM 914 N N . GLU A 1 121 ? -16.609 -13.867 1.915 1 96.62 121 GLU A N 1
ATOM 915 C CA . GLU A 1 121 ? -15.938 -15.023 2.484 1 96.62 121 GLU A CA 1
ATOM 916 C C . GLU A 1 121 ? -15.148 -15.781 1.419 1 96.62 121 GLU A C 1
ATOM 918 O O . GLU A 1 121 ? -14 -16.172 1.647 1 96.62 121 GLU A O 1
ATOM 923 N N . TYR A 1 122 ? -15.82 -16.031 0.338 1 98.44 122 TYR A N 1
ATOM 924 C CA . TYR A 1 122 ? -15.141 -16.734 -0.75 1 98.44 122 TYR A CA 1
ATOM 925 C C . TYR A 1 122 ? -13.914 -15.953 -1.215 1 98.44 122 TYR A C 1
ATOM 927 O O . TYR A 1 122 ? -12.836 -16.531 -1.38 1 98.44 122 TYR A O 1
ATOM 935 N N . ASN A 1 123 ? -14.078 -14.641 -1.411 1 98.06 123 ASN A N 1
ATOM 936 C CA . ASN A 1 123 ? -12.977 -13.812 -1.896 1 98.06 123 ASN A CA 1
ATOM 937 C C . ASN A 1 123 ? -11.852 -13.719 -0.876 1 98.06 123 ASN A C 1
ATOM 939 O O . ASN A 1 123 ? -10.68 -13.625 -1.249 1 98.06 123 ASN A O 1
ATOM 943 N N . TYR A 1 124 ? -12.141 -13.742 0.381 1 97.94 124 TYR A N 1
ATOM 944 C CA . TYR A 1 124 ? -11.094 -13.766 1.399 1 97.94 124 TYR A CA 1
ATOM 945 C C . TYR A 1 124 ? -10.258 -15.039 1.294 1 97.94 124 TYR A C 1
ATOM 947 O O . TYR A 1 124 ? -9.023 -14.977 1.312 1 97.94 124 TYR A O 1
ATOM 955 N N . ALA A 1 125 ? -10.961 -16.156 1.161 1 98.75 125 ALA A N 1
ATOM 956 C CA . ALA A 1 125 ? -10.25 -17.422 1.031 1 98.75 125 ALA A CA 1
ATOM 957 C C . ALA A 1 125 ? -9.398 -17.453 -0.233 1 98.75 125 ALA A C 1
ATOM 959 O O . ALA A 1 125 ? -8.258 -17.938 -0.213 1 98.75 125 ALA A O 1
ATOM 960 N N . LEU A 1 126 ? -9.977 -16.953 -1.305 1 98.88 126 LEU A N 1
ATOM 961 C CA . LEU A 1 126 ? -9.25 -16.906 -2.57 1 98.88 126 LEU A CA 1
ATOM 962 C C . LEU A 1 126 ? -8.031 -16 -2.463 1 98.88 126 LEU A C 1
ATOM 964 O O . LEU A 1 126 ? -6.953 -16.344 -2.953 1 98.88 126 LEU A O 1
ATOM 968 N N . GLY A 1 127 ? -8.203 -14.867 -1.833 1 98.81 127 GLY A N 1
ATOM 969 C CA . GLY A 1 127 ? -7.078 -13.977 -1.597 1 98.81 127 GLY A CA 1
ATOM 970 C C . GLY A 1 127 ? -5.969 -14.625 -0.792 1 98.81 127 GLY A C 1
ATOM 971 O O . GLY A 1 127 ? -4.785 -14.406 -1.065 1 98.81 127 GLY A O 1
ATOM 972 N N . LEU A 1 128 ? -6.348 -15.383 0.2 1 98.88 128 LEU A N 1
ATOM 973 C CA . LEU A 1 128 ? -5.355 -16.078 1.006 1 98.88 128 LEU A CA 1
ATOM 974 C C . LEU A 1 128 ? -4.57 -17.078 0.156 1 98.88 128 LEU A C 1
ATOM 976 O O . LEU A 1 128 ? -3.348 -17.172 0.27 1 98.88 128 LEU A O 1
ATOM 980 N N . LYS A 1 129 ? -5.211 -17.812 -0.688 1 98.94 129 LYS A N 1
ATOM 981 C CA . LYS A 1 129 ? -4.551 -18.766 -1.576 1 98.94 129 LYS A CA 1
ATOM 982 C C . LYS A 1 129 ? -3.578 -18.062 -2.514 1 98.94 129 LYS A C 1
ATOM 984 O O . LYS A 1 129 ? -2.477 -18.562 -2.762 1 98.94 129 LYS A O 1
ATOM 989 N N . ARG A 1 130 ? -3.941 -16.906 -2.973 1 98.94 130 ARG A N 1
ATOM 990 C CA . ARG A 1 130 ? -3.107 -16.125 -3.883 1 98.94 130 ARG A CA 1
ATOM 991 C C . ARG A 1 130 ? -1.855 -15.617 -3.178 1 98.94 130 ARG A C 1
ATOM 993 O O . ARG A 1 130 ? -0.753 -15.695 -3.725 1 98.94 130 ARG A O 1
ATOM 1000 N N . ALA A 1 131 ? -2.072 -15.156 -1.976 1 98.94 131 ALA A N 1
ATOM 1001 C CA . ALA A 1 131 ? -0.909 -14.734 -1.201 1 98.94 131 ALA A CA 1
ATOM 1002 C C . ALA A 1 131 ? 0.015 -15.914 -0.91 1 98.94 131 ALA A C 1
ATOM 1004 O O . ALA A 1 131 ? 1.239 -15.781 -0.984 1 98.94 131 ALA A O 1
ATOM 1005 N N . LYS A 1 132 ? -0.525 -17.047 -0.613 1 98.94 132 LYS A N 1
ATOM 1006 C CA . LYS A 1 132 ? 0.255 -18.219 -0.237 1 98.94 132 LYS A CA 1
ATOM 1007 C C . LYS A 1 132 ? 1.071 -18.734 -1.418 1 98.94 132 LYS A C 1
ATOM 1009 O O . LYS A 1 132 ? 2.234 -19.125 -1.257 1 98.94 132 LYS A O 1
ATOM 1014 N N . VAL A 1 133 ? 0.483 -18.812 -2.59 1 98.94 133 VAL A N 1
ATOM 1015 C CA . VAL A 1 133 ? 1.209 -19.359 -3.729 1 98.94 133 VAL A CA 1
ATOM 1016 C C . VAL A 1 133 ? 2.391 -18.453 -4.074 1 98.94 133 VAL A C 1
ATOM 1018 O O . VAL A 1 133 ? 3.447 -18.938 -4.492 1 98.94 133 VAL A O 1
ATOM 1021 N N . VAL A 1 134 ? 2.242 -17.156 -3.865 1 98.94 134 VAL A N 1
ATOM 1022 C CA . VAL A 1 134 ? 3.336 -16.219 -4.102 1 98.94 134 VAL A CA 1
ATOM 1023 C C . VAL A 1 134 ? 4.422 -16.422 -3.047 1 98.94 134 VAL A C 1
ATOM 1025 O O . VAL A 1 134 ? 5.613 -16.453 -3.371 1 98.94 134 VAL A O 1
ATOM 1028 N N . LYS A 1 135 ? 4.004 -16.547 -1.755 1 98.94 135 LYS A N 1
ATOM 1029 C CA . LYS A 1 135 ? 4.973 -16.859 -0.711 1 98.94 135 LYS A CA 1
ATOM 1030 C C . LYS A 1 135 ? 5.758 -18.125 -1.06 1 98.94 135 LYS A C 1
ATOM 1032 O O . LYS A 1 135 ? 6.988 -18.141 -0.956 1 98.94 135 LYS A O 1
ATOM 1037 N N . ASP A 1 136 ? 5.074 -19.188 -1.504 1 98.88 136 ASP A N 1
ATOM 1038 C CA . ASP A 1 136 ? 5.723 -20.453 -1.825 1 98.88 136 ASP A CA 1
ATOM 1039 C C . ASP A 1 136 ? 6.738 -20.281 -2.953 1 98.88 136 ASP A C 1
ATOM 1041 O O . ASP A 1 136 ? 7.816 -20.875 -2.918 1 98.88 136 ASP A O 1
ATOM 1045 N N . ALA A 1 137 ? 6.34 -19.484 -3.926 1 98.88 137 ALA A N 1
ATOM 1046 C CA . ALA A 1 137 ? 7.258 -19.219 -5.027 1 98.88 137 ALA A CA 1
ATOM 1047 C C . ALA A 1 137 ? 8.523 -18.516 -4.535 1 98.88 137 ALA A C 1
ATOM 1049 O O . ALA A 1 137 ? 9.633 -18.875 -4.938 1 98.88 137 ALA A O 1
ATOM 1050 N N . LEU A 1 138 ? 8.414 -17.5 -3.654 1 98.75 138 LEU A N 1
ATOM 1051 C CA . LEU A 1 138 ? 9.547 -16.766 -3.113 1 98.75 138 LEU A CA 1
ATOM 1052 C C . LEU A 1 138 ? 10.453 -17.688 -2.299 1 98.75 138 LEU A C 1
ATOM 1054 O O . LEU A 1 138 ? 11.68 -17.625 -2.42 1 98.75 138 LEU A O 1
ATOM 1058 N N . VAL A 1 139 ? 9.828 -18.547 -1.507 1 98.75 139 VAL A N 1
ATOM 1059 C CA . VAL A 1 139 ? 10.586 -19.484 -0.682 1 98.75 139 VAL A CA 1
ATOM 1060 C C . VAL A 1 139 ? 11.359 -20.453 -1.574 1 98.75 139 VAL A C 1
ATOM 1062 O O . VAL A 1 139 ? 12.539 -20.719 -1.336 1 98.75 139 VAL A O 1
ATOM 1065 N N . SER A 1 140 ? 10.711 -20.969 -2.584 1 98.56 140 SER A N 1
ATOM 1066 C CA . SER A 1 140 ? 11.367 -21.859 -3.527 1 98.56 140 SER A CA 1
ATOM 1067 C C . SER A 1 140 ? 12.562 -21.203 -4.195 1 98.56 140 SER A C 1
ATOM 1069 O O . SER A 1 140 ? 13.516 -21.875 -4.586 1 98.56 140 SER A O 1
ATOM 1071 N N . ASP A 1 141 ? 12.523 -19.891 -4.262 1 98.5 141 ASP A N 1
ATOM 1072 C CA . ASP A 1 141 ? 13.578 -19.125 -4.93 1 98.5 141 ASP A CA 1
ATOM 1073 C C . ASP A 1 141 ? 14.609 -18.625 -3.924 1 98.5 141 ASP A C 1
ATOM 1075 O O . ASP A 1 141 ? 15.477 -17.812 -4.27 1 98.5 141 ASP A O 1
ATOM 1079 N N . GLY A 1 142 ? 14.461 -18.906 -2.641 1 97.88 142 GLY A N 1
ATOM 1080 C CA . GLY A 1 142 ? 15.562 -18.719 -1.706 1 97.88 142 GLY A CA 1
ATOM 1081 C C . GLY A 1 142 ? 15.273 -17.672 -0.658 1 97.88 142 GLY A C 1
ATOM 1082 O O . GLY A 1 142 ? 16.125 -17.359 0.176 1 97.88 142 GLY A O 1
ATOM 1083 N N . ILE A 1 143 ? 14.109 -17.062 -0.681 1 98 143 ILE A N 1
ATOM 1084 C CA . ILE A 1 143 ? 13.75 -16.109 0.368 1 98 143 ILE A CA 1
ATOM 1085 C C . ILE A 1 143 ? 13.312 -16.859 1.619 1 98 143 ILE A C 1
ATOM 1087 O O . ILE A 1 143 ? 12.547 -17.828 1.533 1 98 143 ILE A O 1
ATOM 1091 N N . ALA A 1 144 ? 13.828 -16.469 2.793 1 97.62 144 ALA A N 1
ATOM 1092 C CA . ALA A 1 144 ? 13.516 -17.156 4.043 1 97.62 144 ALA A CA 1
ATOM 1093 C C . ALA A 1 144 ? 12.023 -17.047 4.359 1 97.62 144 ALA A C 1
ATOM 1095 O O . ALA A 1 144 ? 11.445 -15.961 4.324 1 97.62 144 ALA A O 1
ATOM 1096 N N . SER A 1 145 ? 11.461 -18.203 4.758 1 97.88 145 SER A N 1
ATOM 1097 C CA . SER A 1 145 ? 10.023 -18.266 5.016 1 97.88 145 SER A CA 1
ATOM 1098 C C . SER A 1 145 ? 9.617 -17.328 6.141 1 97.88 145 SER A C 1
ATOM 1100 O O . SER A 1 145 ? 8.547 -16.719 6.09 1 97.88 145 SER A O 1
ATOM 1102 N N . ASN A 1 146 ? 10.461 -17.156 7.113 1 97.25 146 ASN A N 1
ATOM 1103 C CA . ASN A 1 146 ? 10.141 -16.328 8.281 1 97.25 146 ASN A CA 1
ATOM 1104 C C . ASN A 1 146 ? 10.234 -14.844 7.961 1 97.25 146 ASN A C 1
ATOM 1106 O O . ASN A 1 146 ? 9.82 -14 8.766 1 97.25 146 ASN A O 1
ATOM 1110 N N . SER A 1 147 ? 10.789 -14.5 6.77 1 96.94 147 SER A N 1
ATOM 1111 C CA . SER A 1 147 ? 10.859 -13.102 6.344 1 96.94 147 SER A CA 1
ATOM 1112 C C . SER A 1 147 ? 9.648 -12.727 5.496 1 96.94 147 SER A C 1
ATOM 1114 O O . SER A 1 147 ? 9.586 -11.617 4.961 1 96.94 147 SER A O 1
ATOM 1116 N N . ILE A 1 148 ? 8.695 -13.625 5.355 1 98.31 148 ILE A N 1
ATOM 1117 C CA . ILE A 1 148 ? 7.512 -13.383 4.531 1 98.31 148 ILE A CA 1
ATOM 1118 C C . ILE A 1 148 ? 6.25 -13.609 5.363 1 98.31 148 ILE A C 1
ATOM 1120 O O . ILE A 1 148 ? 6.078 -14.672 5.961 1 98.31 148 ILE A O 1
ATOM 1124 N N . SER A 1 149 ? 5.418 -12.688 5.426 1 98.25 149 SER A N 1
ATOM 1125 C CA . SER A 1 149 ? 4.07 -12.859 5.961 1 98.25 149 SER A CA 1
ATOM 1126 C C . SER A 1 149 ? 3.018 -12.695 4.871 1 98.25 149 SER A C 1
ATOM 1128 O O . SER A 1 149 ? 3.293 -12.117 3.816 1 98.25 149 SER A O 1
ATOM 1130 N N . ILE A 1 150 ? 1.82 -13.289 5.09 1 98.5 150 ILE A N 1
ATOM 1131 C CA . ILE A 1 150 ? 0.75 -13.164 4.109 1 98.5 150 ILE A CA 1
ATOM 1132 C C . ILE A 1 150 ? -0.523 -12.672 4.793 1 98.5 150 ILE A C 1
ATOM 1134 O O . ILE A 1 150 ? -0.742 -12.938 5.977 1 98.5 150 ILE A O 1
ATOM 1138 N N . VAL A 1 151 ? -1.323 -11.93 4.035 1 97.94 151 VAL A N 1
ATOM 1139 C CA . VAL A 1 151 ? -2.662 -11.539 4.461 1 97.94 151 VAL A CA 1
ATOM 1140 C C . VAL A 1 151 ? -3.6 -11.508 3.256 1 97.94 151 VAL A C 1
ATOM 1142 O O . VAL A 1 151 ? -3.156 -11.32 2.121 1 97.94 151 VAL A O 1
ATOM 1145 N N . SER A 1 152 ? -4.867 -11.758 3.537 1 98.5 152 SER A N 1
ATOM 1146 C CA . SER A 1 152 ? -5.891 -11.594 2.51 1 98.5 152 SER A CA 1
ATOM 1147 C C . SER A 1 152 ? -6.73 -10.344 2.76 1 98.5 152 SER A C 1
ATOM 1149 O O . SER A 1 152 ? -7.172 -10.102 3.885 1 98.5 152 SER A O 1
ATOM 1151 N N . PHE A 1 153 ? -6.945 -9.617 1.623 1 97.12 153 PHE A N 1
ATOM 1152 C CA . PHE A 1 153 ? -7.926 -8.539 1.671 1 97.12 153 PHE A CA 1
ATOM 1153 C C . PHE A 1 153 ? -9.18 -8.914 0.888 1 97.12 153 PHE A C 1
ATOM 1155 O O . PHE A 1 153 ? -10.148 -8.148 0.854 1 97.12 153 PHE A O 1
ATOM 1162 N N . GLY A 1 154 ? -9.148 -10.062 0.35 1 97.25 154 GLY A N 1
ATOM 1163 C CA . GLY A 1 154 ? -10.258 -10.336 -0.543 1 97.25 154 GLY A CA 1
ATOM 1164 C C . GLY A 1 154 ? -10.555 -9.188 -1.496 1 97.25 154 GLY A C 1
ATOM 1165 O O . GLY A 1 154 ? -9.664 -8.719 -2.203 1 97.25 154 GLY A O 1
ATOM 1166 N N . GLU A 1 155 ? -11.805 -8.672 -1.454 1 96.25 155 GLU A N 1
ATOM 1167 C CA . GLU A 1 155 ? -12.203 -7.582 -2.346 1 96.25 155 GLU A CA 1
ATOM 1168 C C . GLU A 1 155 ? -12.172 -6.238 -1.622 1 96.25 155 GLU A C 1
ATOM 1170 O O . GLU A 1 155 ? -12.57 -5.219 -2.186 1 96.25 155 GLU A O 1
ATOM 1175 N N . SER A 1 156 ? -11.602 -6.133 -0.405 1 93.81 156 SER A N 1
ATOM 1176 C CA . SER A 1 156 ? -11.773 -4.973 0.462 1 93.81 156 SER A CA 1
ATOM 1177 C C . SER A 1 156 ? -10.664 -3.953 0.248 1 93.81 156 SER A C 1
ATOM 1179 O O . SER A 1 156 ? -10.648 -2.895 0.88 1 93.81 156 SER A O 1
ATOM 1181 N N . ASN A 1 157 ? -9.742 -4.219 -0.63 1 94.12 157 ASN A N 1
ATOM 1182 C CA . ASN A 1 157 ? -8.641 -3.332 -0.972 1 94.12 157 ASN A CA 1
ATOM 1183 C C . ASN A 1 157 ? -8.484 -3.186 -2.482 1 94.12 157 ASN A C 1
ATOM 1185 O O . ASN A 1 157 ? -7.441 -3.535 -3.041 1 94.12 157 ASN A O 1
ATOM 1189 N N . PRO A 1 158 ? -9.523 -2.604 -3.09 1 94.38 158 PRO A N 1
ATOM 1190 C CA . PRO A 1 158 ? -9.453 -2.453 -4.547 1 94.38 158 PRO A CA 1
ATOM 1191 C C . PRO A 1 158 ? -8.516 -1.322 -4.977 1 94.38 158 PRO A C 1
ATOM 1193 O O . PRO A 1 158 ? -8.406 -0.309 -4.281 1 94.38 158 PRO A O 1
ATOM 1196 N N . VAL A 1 159 ? -7.891 -1.508 -6.207 1 93.69 159 VAL A N 1
ATOM 1197 C CA . VAL A 1 159 ? -7.059 -0.436 -6.742 1 93.69 159 VAL A CA 1
ATOM 1198 C C . VAL A 1 159 ? -7.883 0.425 -7.703 1 93.69 159 VAL A C 1
ATOM 1200 O O . VAL A 1 159 ? -7.469 1.529 -8.062 1 93.69 159 VAL A O 1
ATOM 1203 N N . CYS A 1 160 ? -8.984 -0.049 -8.148 1 91.81 160 CYS A N 1
ATOM 1204 C CA . CYS A 1 160 ? -9.93 0.687 -8.984 1 91.81 160 CYS A CA 1
ATOM 1205 C C . CYS A 1 160 ? -11.359 0.241 -8.711 1 91.81 160 CYS A C 1
ATOM 1207 O O . CYS A 1 160 ? -11.586 -0.777 -8.055 1 91.81 160 CYS A O 1
ATOM 1209 N N . SER A 1 161 ? -12.328 1.046 -9.234 1 91.56 161 SER A N 1
ATOM 1210 C CA . SER A 1 161 ? -13.711 0.757 -8.891 1 91.56 161 SER A CA 1
ATOM 1211 C C . SER A 1 161 ? -14.594 0.726 -10.133 1 91.56 161 SER A C 1
ATOM 1213 O O . SER A 1 161 ? -15.797 0.454 -10.047 1 91.56 161 SER A O 1
ATOM 1215 N N . GLU A 1 162 ? -13.914 1.026 -11.25 1 92.75 162 GLU A N 1
ATOM 1216 C CA . GLU A 1 162 ? -14.695 0.965 -12.484 1 92.75 162 GLU A CA 1
ATOM 1217 C C . GLU A 1 162 ? -15.195 -0.452 -12.75 1 92.75 162 GLU A C 1
ATOM 1219 O O . GLU A 1 162 ? -14.5 -1.427 -12.469 1 92.75 162 GLU A O 1
ATOM 1224 N N . LYS A 1 163 ? -16.406 -0.566 -13.297 1 94.38 163 LYS A N 1
ATOM 1225 C CA . LYS A 1 163 ? -17 -1.863 -13.609 1 94.38 163 LYS A CA 1
ATOM 1226 C C . LYS A 1 163 ? -16.578 -2.338 -15 1 94.38 163 LYS A C 1
ATOM 1228 O O . LYS A 1 163 ? -17.422 -2.521 -15.875 1 94.38 163 LYS A O 1
ATOM 1233 N N . THR A 1 164 ? -15.312 -2.562 -15.18 1 97 164 THR A N 1
ATOM 1234 C CA . THR A 1 164 ? -14.734 -2.982 -16.453 1 97 164 THR A CA 1
ATOM 1235 C C . THR A 1 164 ? -13.852 -4.215 -16.266 1 97 164 THR A C 1
ATOM 1237 O O . THR A 1 164 ? -13.336 -4.453 -15.18 1 97 164 THR A O 1
ATOM 1240 N N . LYS A 1 165 ? -13.656 -4.906 -17.344 1 97.62 165 LYS A N 1
ATOM 1241 C CA . LYS A 1 165 ? -12.781 -6.074 -17.344 1 97.62 165 LYS A CA 1
ATOM 1242 C C . LYS A 1 165 ? -11.359 -5.695 -16.922 1 97.62 165 LYS A C 1
ATOM 1244 O O . LYS A 1 165 ? -10.695 -6.449 -16.203 1 97.62 165 LYS A O 1
ATOM 1249 N N . GLU A 1 166 ? -10.961 -4.566 -17.391 1 96.69 166 GLU A N 1
ATOM 1250 C CA . GLU A 1 166 ? -9.617 -4.105 -17.078 1 96.69 166 GLU A CA 1
ATOM 1251 C C . GLU A 1 166 ? -9.453 -3.869 -15.578 1 96.69 166 GLU A C 1
ATOM 1253 O O . GLU A 1 166 ? -8.453 -4.281 -14.984 1 96.69 166 GLU A O 1
ATOM 1258 N N . CYS A 1 167 ? -10.391 -3.217 -14.992 1 95.62 167 CYS A N 1
ATOM 1259 C CA . CYS A 1 167 ? -10.328 -2.922 -13.562 1 95.62 167 CYS A CA 1
ATOM 1260 C C . CYS A 1 167 ? -10.414 -4.199 -12.734 1 95.62 167 CYS A C 1
ATOM 1262 O O . CYS A 1 167 ? -9.656 -4.375 -11.773 1 95.62 167 CYS A O 1
ATOM 1264 N N . TRP A 1 168 ? -11.273 -5.129 -13.07 1 97.81 168 TRP A N 1
ATOM 1265 C CA . TRP A 1 168 ? -11.367 -6.402 -12.367 1 97.81 168 TRP A CA 1
ATOM 1266 C C . TRP A 1 168 ? -10.047 -7.16 -12.422 1 97.81 168 TRP A C 1
ATOM 1268 O O . TRP A 1 168 ? -9.602 -7.723 -11.422 1 97.81 168 TRP A O 1
ATOM 1278 N N . ALA A 1 169 ? -9.438 -7.145 -13.539 1 97.94 169 ALA A N 1
ATOM 1279 C CA . ALA A 1 169 ? -8.156 -7.824 -13.695 1 97.94 169 ALA A CA 1
ATOM 1280 C C . ALA A 1 169 ? -7.094 -7.207 -12.797 1 97.94 169 ALA A C 1
ATOM 1282 O O . ALA A 1 169 ? -6.305 -7.922 -12.172 1 97.94 169 ALA A O 1
ATOM 1283 N N . LYS A 1 170 ? -7.059 -5.898 -12.688 1 96.81 170 LYS A N 1
ATOM 1284 C CA . LYS A 1 170 ? -6.09 -5.207 -11.836 1 96.81 170 LYS A CA 1
ATOM 1285 C C . LYS A 1 170 ? -6.293 -5.559 -10.367 1 96.81 170 LYS A C 1
ATOM 1287 O O . LYS A 1 170 ? -5.332 -5.598 -9.594 1 96.81 170 LYS A O 1
ATOM 1292 N N . ASN A 1 171 ? -7.48 -5.848 -10.031 1 97.19 171 ASN A N 1
ATOM 1293 C CA . ASN A 1 171 ? -7.801 -6.129 -8.633 1 97.19 171 ASN A CA 1
ATOM 1294 C C . ASN A 1 171 ? -7.453 -7.566 -8.258 1 97.19 171 ASN A C 1
ATOM 1296 O O . ASN A 1 171 ? -7.262 -7.871 -7.078 1 97.19 171 ASN A O 1
ATOM 1300 N N . ARG A 1 172 ? -7.348 -8.43 -9.227 1 98.62 172 ARG A N 1
ATOM 1301 C CA . ARG A 1 172 ? -6.945 -9.812 -8.984 1 98.62 172 ARG A CA 1
ATOM 1302 C C . ARG A 1 172 ? -5.43 -9.93 -8.891 1 98.62 172 ARG A C 1
ATOM 1304 O O . ARG A 1 172 ? -4.773 -10.359 -9.844 1 98.62 172 ARG A O 1
ATOM 1311 N N . ARG A 1 173 ? -4.898 -9.594 -7.598 1 98.56 173 ARG A N 1
ATOM 1312 C CA . ARG A 1 173 ? -3.449 -9.461 -7.52 1 98.56 173 ARG A CA 1
ATOM 1313 C C . ARG A 1 173 ? -2.932 -9.875 -6.148 1 98.56 173 ARG A C 1
ATOM 1315 O O . ARG A 1 173 ? -3.689 -9.914 -5.176 1 98.56 173 ARG A O 1
ATOM 1322 N N . ALA A 1 174 ? -1.68 -10.227 -6.129 1 98.81 174 ALA A N 1
ATOM 1323 C CA 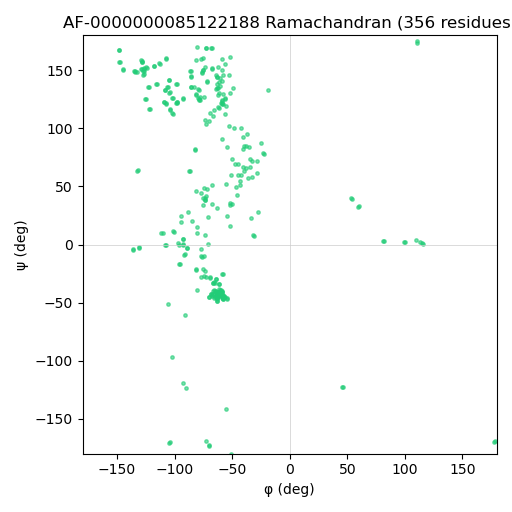. ALA A 1 174 ? -0.876 -10.258 -4.91 1 98.81 174 ALA A CA 1
ATOM 1324 C C . ALA A 1 174 ? 0.162 -9.141 -4.906 1 98.81 174 ALA A C 1
ATOM 1326 O O . ALA A 1 174 ? 0.982 -9.039 -5.82 1 98.81 174 ALA A O 1
ATOM 1327 N N . GLU A 1 175 ? 0.095 -8.305 -3.875 1 97.69 175 GLU A N 1
ATOM 1328 C CA . GLU A 1 175 ? 1.003 -7.168 -3.746 1 97.69 175 GLU A CA 1
ATOM 1329 C C . GLU A 1 175 ? 2.074 -7.434 -2.691 1 97.69 175 GLU A C 1
ATOM 1331 O O . GLU A 1 175 ? 1.786 -8 -1.636 1 97.69 175 GLU A O 1
ATOM 1336 N N . TYR A 1 176 ? 3.281 -6.957 -3.014 1 97.94 176 TYR A N 1
ATOM 1337 C CA . TYR A 1 176 ? 4.387 -6.977 -2.061 1 97.94 176 TYR A CA 1
ATOM 1338 C C . TYR A 1 176 ? 4.461 -5.668 -1.287 1 97.94 176 TYR A C 1
ATOM 1340 O O . TYR A 1 176 ? 4.465 -4.586 -1.883 1 97.94 176 TYR A O 1
ATOM 1348 N N . LYS A 1 177 ? 4.445 -5.805 0.028 1 95.38 177 LYS A N 1
ATOM 1349 C CA . LYS A 1 177 ? 4.566 -4.625 0.88 1 95.38 177 LYS A CA 1
ATOM 1350 C C . LYS A 1 177 ? 5.758 -4.75 1.827 1 95.38 177 LYS A C 1
ATOM 1352 O O . LYS A 1 177 ? 5.969 -5.805 2.432 1 95.38 177 LYS A O 1
ATOM 1357 N N . PRO A 1 178 ? 6.516 -3.643 1.925 1 93.56 178 PRO A N 1
ATOM 1358 C CA . PRO A 1 178 ? 7.57 -3.682 2.939 1 93.56 178 PRO A CA 1
ATOM 1359 C C . PRO A 1 178 ? 7.023 -3.6 4.363 1 93.56 178 PRO A C 1
ATOM 1361 O O . PRO A 1 178 ? 6 -2.951 4.598 1 93.56 178 PRO A O 1
ATOM 1364 N N . LEU A 1 179 ? 7.582 -4.328 5.23 1 90.88 179 LEU A N 1
ATOM 1365 C CA . LEU A 1 179 ? 7.316 -4.172 6.656 1 90.88 179 LEU A CA 1
ATOM 1366 C C . LEU A 1 179 ? 8.477 -3.475 7.355 1 90.88 179 LEU A C 1
ATOM 1368 O O . LEU A 1 179 ? 9.641 -3.738 7.043 1 90.88 179 LEU A O 1
ATOM 1372 N N . PRO A 1 180 ? 8.094 -2.357 8.195 1 77.5 180 PRO A N 1
ATOM 1373 C CA . PRO A 1 180 ? 9.156 -1.599 8.852 1 77.5 180 PRO A CA 1
ATOM 1374 C C . PRO A 1 180 ? 10.062 -2.477 9.719 1 77.5 180 PRO A C 1
ATOM 1376 O O . PRO A 1 180 ? 9.641 -3.543 10.172 1 77.5 180 PRO A O 1
ATOM 1379 N N . MET B 1 1 ? 15.664 41.688 53.219 1 30.77 1 MET B N 1
ATOM 1380 C CA . MET B 1 1 ? 14.57 42.625 53.469 1 30.77 1 MET B CA 1
ATOM 1381 C C . MET B 1 1 ? 14.344 43.531 52.281 1 30.77 1 MET B C 1
ATOM 1383 O O . MET B 1 1 ? 14.602 44.719 52.344 1 30.77 1 MET B O 1
ATOM 1387 N N . LYS B 1 2 ? 14.656 42.969 51.031 1 37.94 2 LYS B N 1
ATOM 1388 C CA . LYS B 1 2 ? 14.68 43.781 49.812 1 37.94 2 LYS B CA 1
ATOM 1389 C C . LYS B 1 2 ? 13.367 44.562 49.656 1 37.94 2 LYS B C 1
ATOM 1391 O O . LYS B 1 2 ? 12.32 44.125 50.125 1 37.94 2 LYS B O 1
ATOM 1396 N N . LYS B 1 3 ? 13.438 45.812 49.094 1 37.72 3 LYS B N 1
ATOM 1397 C CA . LYS B 1 3 ? 12.727 47 48.688 1 37.72 3 LYS B CA 1
ATOM 1398 C C . LYS B 1 3 ? 11.594 46.656 47.719 1 37.72 3 LYS B C 1
ATOM 1400 O O . LYS B 1 3 ? 11.82 45.969 46.719 1 37.72 3 LYS B O 1
ATOM 1405 N N . TYR B 1 4 ? 10.281 46.812 48.094 1 34.5 4 TYR B N 1
ATOM 1406 C CA . TYR B 1 4 ? 8.906 46.656 47.656 1 34.5 4 TYR B CA 1
ATOM 1407 C C . TYR B 1 4 ? 8.562 47.719 46.594 1 34.5 4 TYR B C 1
ATOM 1409 O O . TYR B 1 4 ? 7.398 47.875 46.219 1 34.5 4 TYR B O 1
ATOM 1417 N N . GLY B 1 5 ? 9.617 48.344 45.781 1 32.53 5 GLY B N 1
ATOM 1418 C CA . GLY B 1 5 ? 9 49.594 45.312 1 32.53 5 GLY B CA 1
ATOM 1419 C C . GLY B 1 5 ? 7.703 49.344 44.562 1 32.53 5 GLY B C 1
ATOM 1420 O O . GLY B 1 5 ? 7.512 48.281 43.969 1 32.53 5 GLY B O 1
ATOM 1421 N N . LEU B 1 6 ? 6.801 50.406 44.562 1 33.5 6 LEU B N 1
ATOM 1422 C CA . LEU B 1 6 ? 5.41 50.812 44.375 1 33.5 6 LEU B CA 1
ATOM 1423 C C . LEU B 1 6 ? 5.051 50.781 42.875 1 33.5 6 LEU B C 1
ATOM 1425 O O . LEU B 1 6 ? 5.902 51.031 42.031 1 33.5 6 LEU B O 1
ATOM 1429 N N . LEU B 1 7 ? 3.682 50.562 42.469 1 32.22 7 LEU B N 1
ATOM 1430 C CA . LEU B 1 7 ? 2.621 50.062 41.594 1 32.22 7 LEU B CA 1
ATOM 1431 C C . LEU B 1 7 ? 2.18 51.156 40.625 1 32.22 7 LEU B C 1
ATOM 1433 O O . LEU B 1 7 ? 1.277 50.938 39.812 1 32.22 7 LEU B O 1
ATOM 1437 N N . ALA B 1 8 ? 2.924 52.312 40.281 1 30.91 8 ALA B N 1
ATOM 1438 C CA . ALA B 1 8 ? 1.983 53.344 39.844 1 30.91 8 ALA B CA 1
ATOM 1439 C C . ALA B 1 8 ? 1.339 53 38.531 1 30.91 8 ALA B C 1
ATOM 1441 O O . ALA B 1 8 ? 2.035 52.719 37.531 1 30.91 8 ALA B O 1
ATOM 1442 N N . PHE B 1 9 ? -0.07 52.719 38.469 1 31.38 9 PHE B N 1
ATOM 1443 C CA . PHE B 1 9 ? -1.126 52.281 37.562 1 31.38 9 PHE B CA 1
ATOM 1444 C C . PHE B 1 9 ? -1.531 53.375 36.594 1 31.38 9 PHE B C 1
ATOM 1446 O O . PHE B 1 9 ? -2.523 54.062 36.812 1 31.38 9 PHE B O 1
ATOM 1453 N N . MET B 1 10 ? -0.556 54.125 35.844 1 28.52 10 MET B N 1
ATOM 1454 C CA . MET B 1 10 ? -1.16 55.281 35.219 1 28.52 10 MET B CA 1
ATOM 1455 C C . MET B 1 10 ? -2.164 54.875 34.125 1 28.52 10 MET B C 1
ATOM 1457 O O . MET B 1 10 ? -1.826 54.094 33.219 1 28.52 10 MET B O 1
ATOM 1461 N N . ALA B 1 11 ? -3.549 55.062 34.281 1 29.88 11 ALA B N 1
ATOM 1462 C CA . ALA B 1 11 ? -4.852 54.781 33.688 1 29.88 11 ALA B CA 1
ATOM 1463 C C . ALA B 1 11 ? -5.074 55.656 32.438 1 29.88 11 ALA B C 1
ATOM 1465 O O . ALA B 1 11 ? -6.215 55.844 32 1 29.88 11 ALA B O 1
ATOM 1466 N N . ALA B 1 12 ? -4.055 55.938 31.484 1 31.55 12 ALA B N 1
ATOM 1467 C CA . ALA B 1 12 ? -4.383 57.062 30.594 1 31.55 12 ALA B CA 1
ATOM 1468 C C . ALA B 1 12 ? -5.621 56.719 29.75 1 31.55 12 ALA B C 1
ATOM 1470 O O . ALA B 1 12 ? -5.781 55.594 29.281 1 31.55 12 ALA B O 1
ATOM 1471 N N . THR B 1 13 ? -6.637 57.75 29.547 1 27.56 13 THR B N 1
ATOM 1472 C CA . THR B 1 13 ? -8.008 58.062 29.172 1 27.56 13 THR B CA 1
ATOM 1473 C C . THR B 1 13 ? -8.203 57.938 27.656 1 27.56 13 THR B C 1
ATOM 1475 O O . THR B 1 13 ? -7.297 58.25 26.891 1 27.56 13 THR B O 1
ATOM 1478 N N . LEU B 1 14 ? -9.242 57.125 27.172 1 26.19 14 LEU B N 1
ATOM 1479 C CA . LEU B 1 14 ? -9.875 56.5 26.016 1 26.19 14 LEU B CA 1
ATOM 1480 C C . LEU B 1 14 ? -10.594 57.562 25.156 1 26.19 14 LEU B C 1
ATOM 1482 O O . LEU B 1 14 ? -11.508 57.219 24.406 1 26.19 14 LEU B O 1
ATOM 1486 N N . LEU B 1 15 ? -9.922 58.75 24.812 1 23.31 15 LEU B N 1
ATOM 1487 C CA . LEU B 1 15 ? -10.867 59.719 24.266 1 23.31 15 LEU B CA 1
ATOM 1488 C C . LEU B 1 15 ? -11.492 59.188 22.984 1 23.31 15 LEU B C 1
ATOM 1490 O O . LEU B 1 15 ? -10.781 58.688 22.094 1 23.31 15 LEU B O 1
ATOM 1494 N N . PHE B 1 16 ? -12.844 58.969 22.891 1 26.36 16 PHE B N 1
ATOM 1495 C CA . PHE B 1 16 ? -13.914 58.438 22.047 1 26.36 16 PHE B CA 1
ATOM 1496 C C . PHE B 1 16 ? -14.227 59.406 20.906 1 26.36 16 PHE B C 1
ATOM 1498 O O . PHE B 1 16 ? -15.336 59.938 20.828 1 26.36 16 PHE B O 1
ATOM 1505 N N . THR B 1 17 ? -13.188 60.094 20.219 1 26.62 17 THR B N 1
ATOM 1506 C CA . THR B 1 17 ? -13.773 61.188 19.469 1 26.62 17 THR B CA 1
ATOM 1507 C C . THR B 1 17 ? -14.812 60.688 18.469 1 26.62 17 THR B C 1
ATOM 1509 O O . THR B 1 17 ? -14.75 59.531 18.031 1 26.62 17 THR B O 1
ATOM 1512 N N . GLY B 1 18 ? -15.867 61.531 18.156 1 22.38 18 GLY B N 1
ATOM 1513 C CA . GLY B 1 18 ? -17.266 61.656 17.766 1 22.38 18 GLY B CA 1
ATOM 1514 C C . GLY B 1 18 ? -17.484 61.438 16.281 1 22.38 18 GLY B C 1
ATOM 1515 O O . GLY B 1 18 ? -16.547 61.5 15.5 1 22.38 18 GLY B O 1
ATOM 1516 N N . CYS B 1 19 ? -18.828 61.312 15.781 1 26.27 19 CYS B N 1
ATOM 1517 C CA . CYS B 1 19 ? -19.828 60.719 14.906 1 26.27 19 CYS B CA 1
ATOM 1518 C C . CYS B 1 19 ? -20 61.562 13.641 1 26.27 19 CYS B C 1
ATOM 1520 O O . CYS B 1 19 ? -20.891 61.281 12.828 1 26.27 19 CYS B O 1
ATOM 1522 N N . SER B 1 20 ? -18.953 62.469 13.086 1 23.91 20 SER B N 1
ATOM 1523 C CA . SER B 1 20 ? -19.703 63.469 12.328 1 23.91 20 SER B CA 1
ATOM 1524 C C . SER B 1 20 ? -20.438 62.812 11.164 1 23.91 20 SER B C 1
ATOM 1526 O O . SER B 1 20 ? -19.891 61.969 10.469 1 23.91 20 SER B O 1
ATOM 1528 N N . GLN B 1 21 ? -21.766 63.125 10.914 1 22.33 21 GLN B N 1
ATOM 1529 C CA . GLN B 1 21 ? -22.984 62.719 10.211 1 22.33 21 GLN B CA 1
ATOM 1530 C C . GLN B 1 21 ? -22.938 63.156 8.75 1 22.33 21 GLN B C 1
ATOM 1532 O O . GLN B 1 21 ? -23.031 64.312 8.43 1 22.33 21 GLN B O 1
ATOM 1537 N N . LYS B 1 22 ? -21.922 63 7.949 1 25.55 22 LYS B N 1
ATOM 1538 C CA . LYS B 1 22 ? -22.016 63.719 6.691 1 25.55 22 LYS B CA 1
ATOM 1539 C C . LYS B 1 22 ? -23.25 63.281 5.895 1 25.55 22 LYS B C 1
ATOM 1541 O O . LYS B 1 22 ? -23.5 62.094 5.727 1 25.55 22 LYS B O 1
ATOM 1546 N N . THR B 1 23 ? -24.156 64.25 5.559 1 21.27 23 THR B N 1
ATOM 1547 C CA . THR B 1 23 ? -25.484 64.438 4.969 1 21.27 23 THR B CA 1
ATOM 1548 C C . THR B 1 23 ? -25.5 63.938 3.525 1 21.27 23 THR B C 1
ATOM 1550 O O . THR B 1 23 ? -24.516 64.125 2.795 1 21.27 23 THR B O 1
ATOM 1553 N N . VAL B 1 24 ? -26.438 63.094 3.104 1 21.69 24 VAL B N 1
ATOM 1554 C CA . VAL B 1 24 ? -26.906 62.156 2.094 1 21.69 24 VAL B CA 1
ATOM 1555 C C . VAL B 1 24 ? -27.406 62.906 0.866 1 21.69 24 VAL B C 1
ATOM 1557 O O . VAL B 1 24 ? -27.938 62.312 -0.064 1 21.69 24 VAL B O 1
ATOM 1560 N N . GLU B 1 25 ? -26.75 64.125 0.517 1 21.92 25 GLU B N 1
ATOM 1561 C CA . GLU B 1 25 ? -27.766 64.812 -0.284 1 21.92 25 GLU B CA 1
ATOM 1562 C C . GLU B 1 25 ? -28.109 64 -1.534 1 21.92 25 GLU B C 1
ATOM 1564 O O . GLU B 1 25 ? -27.234 63.406 -2.174 1 21.92 25 GLU B O 1
ATOM 1569 N N . MET B 1 26 ? -29.406 63.969 -1.865 1 19.56 26 MET B N 1
ATOM 1570 C CA . MET B 1 26 ? -30.375 63.156 -2.619 1 19.56 26 MET B CA 1
ATOM 1571 C C . MET B 1 26 ? -30.344 63.531 -4.102 1 19.56 26 MET B C 1
ATOM 1573 O O . MET B 1 26 ? -31.219 63.125 -4.863 1 19.56 26 MET B O 1
ATOM 1577 N N . GLU B 1 27 ? -29.25 64.188 -4.66 1 21.8 27 GLU B N 1
ATOM 1578 C CA . GLU B 1 27 ? -29.875 64.938 -5.754 1 21.8 27 GLU B CA 1
ATOM 1579 C C . GLU B 1 27 ? -30.5 63.969 -6.766 1 21.8 27 GLU B C 1
ATOM 1581 O O . GLU B 1 27 ? -29.969 62.875 -7.027 1 21.8 27 GLU B O 1
ATOM 1586 N N . ASN B 1 28 ? -31.578 64.562 -7.453 1 19.83 28 ASN B N 1
ATOM 1587 C CA . ASN B 1 28 ? -32.812 64.125 -8.109 1 19.83 28 ASN B CA 1
ATOM 1588 C C . ASN B 1 28 ? -32.562 63.594 -9.508 1 19.83 28 ASN B C 1
ATOM 1590 O O . ASN B 1 28 ? -33.25 62.688 -9.969 1 19.83 28 ASN B O 1
ATOM 1594 N N . THR B 1 29 ? -31.625 64.188 -10.406 1 22.59 29 THR B N 1
ATOM 1595 C CA . THR B 1 29 ? -32.281 64.562 -11.641 1 22.59 29 THR B CA 1
ATOM 1596 C C . THR B 1 29 ? -32.625 63.375 -12.492 1 22.59 29 THR B C 1
ATOM 1598 O O . THR B 1 29 ? -31.984 62.344 -12.383 1 22.59 29 THR B O 1
ATOM 1601 N N . THR B 1 30 ? -33.062 63.719 -13.844 1 21.25 30 THR B N 1
ATOM 1602 C CA . THR B 1 30 ? -34.219 63.438 -14.664 1 21.25 30 THR B CA 1
ATOM 1603 C C . THR B 1 30 ? -34 62.156 -15.477 1 21.25 30 THR B C 1
ATOM 1605 O O . THR B 1 30 ? -32.875 61.719 -15.633 1 21.25 30 THR B O 1
ATOM 1608 N N . PRO B 1 31 ? -34.156 62.344 -17 1 22.7 31 PRO B N 1
ATOM 1609 C CA . PRO B 1 31 ? -35.281 61.75 -17.719 1 22.7 31 PRO B CA 1
ATOM 1610 C C . PRO B 1 31 ? -34.938 60.375 -18.281 1 22.7 31 PRO B C 1
ATOM 1612 O O . PRO B 1 31 ? -33.781 59.938 -18.234 1 22.7 31 PRO B O 1
ATOM 1615 N N . THR B 1 32 ? -35.031 60.281 -19.719 1 21.41 32 THR B N 1
ATOM 1616 C CA . THR B 1 32 ? -36.094 59.625 -20.469 1 21.41 32 THR B CA 1
ATOM 1617 C C . THR B 1 32 ? -35.656 58.281 -20.984 1 21.41 32 THR B C 1
ATOM 1619 O O . THR B 1 32 ? -36.344 57.281 -20.812 1 21.41 32 THR B O 1
ATOM 1622 N N . PRO B 1 33 ? -35.188 58.344 -22.406 1 23 33 PRO B N 1
ATOM 1623 C CA . PRO B 1 33 ? -35.969 57.562 -23.375 1 23 33 PRO B CA 1
ATOM 1624 C C . PRO B 1 33 ? -35.594 56.094 -23.406 1 23 33 PRO B C 1
ATOM 1626 O O . PRO B 1 33 ? -34.5 55.719 -23.016 1 23 33 PRO B O 1
ATOM 1629 N N . THR B 1 34 ? -36.594 55.281 -23.938 1 21.97 34 THR B N 1
ATOM 1630 C CA . THR B 1 34 ? -37.094 53.906 -23.953 1 21.97 34 THR B CA 1
ATOM 1631 C C . THR B 1 34 ? -36.219 53.031 -24.859 1 21.97 34 THR B C 1
ATOM 1633 O O . THR B 1 34 ? -36.5 51.844 -25.016 1 21.97 34 THR B O 1
ATOM 1636 N N . ASN B 1 35 ? -35.219 53.688 -25.531 1 21.94 35 ASN B N 1
ATOM 1637 C CA . ASN B 1 35 ? -35.094 53 -26.797 1 21.94 35 ASN B CA 1
ATOM 1638 C C . ASN B 1 35 ? -34.938 51.5 -26.609 1 21.94 35 ASN B C 1
ATOM 1640 O O . ASN B 1 35 ? -34.156 51.062 -25.75 1 21.94 35 ASN B O 1
ATOM 1644 N N . SER B 1 36 ? -35.781 50.812 -27.375 1 20.45 36 SER B N 1
ATOM 1645 C CA . SER B 1 36 ? -36.281 49.438 -27.438 1 20.45 36 SER B CA 1
ATOM 1646 C C . SER B 1 36 ? -35.156 48.438 -27.531 1 20.45 36 SER B C 1
ATOM 1648 O O . SER B 1 36 ? -34 48.781 -27.75 1 20.45 36 SER B O 1
ATOM 1650 N N . GLU B 1 37 ? -35.531 47.438 -28.391 1 20.47 37 GLU B N 1
ATOM 1651 C CA . GLU B 1 37 ? -35.781 46 -28.234 1 20.47 37 GLU B CA 1
ATOM 1652 C C . GLU B 1 37 ? -34.5 45.188 -28.484 1 20.47 37 GLU B C 1
ATOM 1654 O O . GLU B 1 37 ? -34.219 44.25 -27.75 1 20.47 37 GLU B O 1
ATOM 1659 N N . SER B 1 38 ? -34.031 45.375 -29.75 1 22.69 38 SER B N 1
ATOM 1660 C CA . SER B 1 38 ? -33.969 44.094 -30.469 1 22.69 38 SER B CA 1
ATOM 1661 C C . SER B 1 38 ? -32.781 43.25 -30.062 1 22.69 38 SER B C 1
ATOM 1663 O O . SER B 1 38 ? -31.641 43.562 -30.469 1 22.69 38 SER B O 1
ATOM 1665 N N . SER B 1 39 ? -32.531 43.156 -28.891 1 21.81 39 SER B N 1
ATOM 1666 C CA . SER B 1 39 ? -31.297 42.469 -28.594 1 21.81 39 SER B CA 1
ATOM 1667 C C . SER B 1 39 ? -31.25 41.094 -29.25 1 21.81 39 SER B C 1
ATOM 1669 O O . SER B 1 39 ? -32.094 40.25 -28.969 1 21.81 39 SER B O 1
ATOM 1671 N N . LEU B 1 40 ? -30.828 41.125 -30.562 1 22.75 40 LEU B N 1
ATOM 1672 C CA . LEU B 1 40 ? -30.406 39.875 -31.203 1 22.75 40 LEU B CA 1
ATOM 1673 C C . LEU B 1 40 ? -29.688 38.969 -30.203 1 22.75 40 LEU B C 1
ATOM 1675 O O . LEU B 1 40 ? -28.672 39.375 -29.625 1 22.75 40 LEU B O 1
ATOM 1679 N N . ASN B 1 41 ? -30.484 38.25 -29.484 1 23.66 41 ASN B N 1
ATOM 1680 C CA . ASN B 1 41 ? -30.094 37.156 -28.594 1 23.66 41 ASN B CA 1
ATOM 1681 C C . ASN B 1 41 ? -28.984 36.312 -29.203 1 23.66 41 ASN B C 1
ATOM 1683 O O . ASN B 1 41 ? -29.188 35.656 -30.219 1 23.66 41 ASN B O 1
ATOM 1687 N N . THR B 1 42 ? -27.781 36.969 -29.422 1 22.94 42 THR B N 1
ATOM 1688 C CA . THR B 1 42 ? -26.688 36.094 -29.797 1 22.94 42 THR B CA 1
ATOM 1689 C C . THR B 1 42 ? -26.781 34.75 -29.031 1 22.94 42 THR B C 1
ATOM 1691 O O . THR B 1 42 ? -26.828 34.75 -27.797 1 22.94 42 THR B O 1
ATOM 1694 N N . VAL B 1 43 ? -27.391 33.812 -29.688 1 23.53 43 VAL B N 1
ATOM 1695 C CA . VAL B 1 43 ? -27.375 32.406 -29.281 1 23.53 43 VAL B CA 1
ATOM 1696 C C . VAL B 1 43 ? -25.984 32.031 -28.766 1 23.53 43 VAL B C 1
ATOM 1698 O O . VAL B 1 43 ? -24.984 32.188 -29.484 1 23.53 43 VAL B O 1
ATOM 1701 N N . GLU B 1 44 ? -25.734 32.312 -27.469 1 23.64 44 GLU B N 1
ATOM 1702 C CA . GLU B 1 44 ? -24.609 31.719 -26.75 1 23.64 44 GLU B CA 1
ATOM 1703 C C . GLU B 1 44 ? -24.453 30.25 -27.078 1 23.64 44 GLU B C 1
ATOM 1705 O O . GLU B 1 44 ? -25.312 29.438 -26.75 1 23.64 44 GLU B O 1
ATOM 1710 N N . THR B 1 45 ? -24.25 29.984 -28.281 1 24.48 45 THR B N 1
ATOM 1711 C CA . THR B 1 45 ? -23.875 28.578 -28.406 1 24.48 45 THR B CA 1
ATOM 1712 C C . THR B 1 45 ? -22.859 28.188 -27.344 1 24.48 45 THR B C 1
ATOM 1714 O O . THR B 1 45 ? -21.719 28.672 -27.375 1 24.48 45 THR B O 1
ATOM 1717 N N . THR B 1 46 ? -23.25 28.344 -26.062 1 23.31 46 THR B N 1
ATOM 1718 C CA . THR B 1 46 ? -22.359 27.844 -25.031 1 23.31 46 THR B CA 1
ATOM 1719 C C . THR B 1 46 ? -21.891 26.422 -25.375 1 23.31 46 THR B C 1
ATOM 1721 O O . THR B 1 46 ? -22.703 25.5 -25.438 1 23.31 46 THR B O 1
ATOM 1724 N N . ASP B 1 47 ? -21.125 26.281 -26.344 1 24.53 47 ASP B N 1
ATOM 1725 C CA . ASP B 1 47 ? -20.406 25.016 -26.469 1 24.53 47 ASP B CA 1
ATOM 1726 C C . ASP B 1 47 ? -19.844 24.562 -25.125 1 24.53 47 ASP B C 1
ATOM 1728 O O . ASP B 1 47 ? -18.844 25.094 -24.656 1 24.53 47 ASP B O 1
ATOM 1732 N N . ASN B 1 48 ? -20.688 24.453 -24.078 1 25.64 48 ASN B N 1
ATOM 1733 C CA . ASN B 1 48 ? -20.328 23.766 -22.844 1 25.64 48 ASN B CA 1
ATOM 1734 C C . ASN B 1 48 ? -19.609 22.453 -23.125 1 25.64 48 ASN B C 1
ATOM 1736 O O . ASN B 1 48 ? -20.25 21.453 -23.422 1 25.64 48 ASN B O 1
ATOM 1740 N N . SER B 1 49 ? -18.625 22.469 -23.906 1 27.19 49 SER B N 1
ATOM 1741 C CA . SER B 1 49 ? -17.75 21.312 -23.875 1 27.19 49 SER B CA 1
ATOM 1742 C C . SER B 1 49 ? -17.578 20.797 -22.438 1 27.19 49 SER B C 1
ATOM 1744 O O . SER B 1 49 ? -16.938 21.438 -21.609 1 27.19 49 SER B O 1
ATOM 1746 N N . GLY B 1 50 ? -18.641 20.297 -21.828 1 26.14 50 GLY B N 1
ATOM 1747 C CA . GLY B 1 50 ? -18.672 19.469 -20.625 1 26.14 50 GLY B CA 1
ATOM 1748 C C . GLY B 1 50 ? -17.375 18.734 -20.375 1 26.14 50 GLY B C 1
ATOM 1749 O O . GLY B 1 50 ? -16.953 17.906 -21.188 1 26.14 50 GLY B O 1
ATOM 1750 N N . MET B 1 51 ? -16.391 19.391 -19.859 1 25.03 51 MET B N 1
ATOM 1751 C CA . MET B 1 51 ? -15.258 18.719 -19.219 1 25.03 51 MET B CA 1
ATOM 1752 C C . MET B 1 51 ? -15.672 17.375 -18.641 1 25.03 51 MET B C 1
ATOM 1754 O O . MET B 1 51 ? -16.531 17.312 -17.75 1 25.03 51 MET B O 1
ATOM 1758 N N . THR B 1 52 ? -15.922 16.422 -19.469 1 27.45 52 THR B N 1
ATOM 1759 C CA . THR B 1 52 ? -15.961 15.016 -19.078 1 27.45 52 THR B CA 1
ATOM 1760 C C . THR B 1 52 ? -15.234 14.789 -17.766 1 27.45 52 THR B C 1
ATOM 1762 O O . THR B 1 52 ? -14.391 15.602 -17.359 1 27.45 52 THR B O 1
ATOM 1765 N N . ALA B 1 53 ? -15.812 14.086 -16.891 1 29.33 53 ALA B N 1
ATOM 1766 C CA . ALA B 1 53 ? -15.266 13.445 -15.695 1 29.33 53 ALA B CA 1
ATOM 1767 C C . ALA B 1 53 ? -13.773 13.172 -15.859 1 29.33 53 ALA B C 1
ATOM 1769 O O . ALA B 1 53 ? -13.359 12.516 -16.828 1 29.33 53 ALA B O 1
ATOM 1770 N N . ASP B 1 54 ? -12.859 14.109 -15.531 1 30.23 54 ASP B N 1
ATOM 1771 C CA . ASP B 1 54 ? -11.414 14.023 -15.32 1 30.23 54 ASP B CA 1
ATOM 1772 C C . ASP B 1 54 ? -11 12.594 -14.969 1 30.23 54 ASP B C 1
ATOM 1774 O O . ASP B 1 54 ? -11.469 12.031 -13.977 1 30.23 54 ASP B O 1
ATOM 1778 N N . ASN B 1 55 ? -10.922 11.766 -15.852 1 31.28 55 ASN B N 1
ATOM 1779 C CA . ASN B 1 55 ? -10.094 10.57 -15.703 1 31.28 55 ASN B CA 1
ATOM 1780 C C . ASN B 1 55 ? -8.922 10.812 -14.758 1 31.28 55 ASN B C 1
ATOM 1782 O O . ASN B 1 55 ? -7.812 11.109 -15.203 1 31.28 55 ASN B O 1
ATOM 1786 N N . MET B 1 56 ? -9 11.758 -13.727 1 34.59 56 MET B N 1
ATOM 1787 C CA . MET B 1 56 ? -7.949 11.805 -12.711 1 34.59 56 MET B CA 1
ATOM 1788 C C . MET B 1 56 ? -7.387 10.414 -12.445 1 34.59 56 MET B C 1
ATOM 1790 O O . MET B 1 56 ? -8.086 9.547 -11.93 1 34.59 56 MET B O 1
ATOM 1794 N N . THR B 1 57 ? -6.711 9.945 -13.297 1 40.16 57 THR B N 1
ATOM 1795 C CA . THR B 1 57 ? -5.922 8.766 -12.953 1 40.16 57 THR B CA 1
ATOM 1796 C C . THR B 1 57 ? -5.473 8.828 -11.492 1 40.16 57 THR B C 1
ATOM 1798 O O . THR B 1 57 ? -4.66 9.672 -11.125 1 40.16 57 THR B O 1
ATOM 1801 N N . THR B 1 58 ? -6.375 8.93 -10.531 1 48.94 58 THR B N 1
ATOM 1802 C CA . THR B 1 58 ? -6.16 8.773 -9.102 1 48.94 58 THR B CA 1
ATOM 1803 C C . THR B 1 58 ? -5.039 7.77 -8.828 1 48.94 58 THR B C 1
ATOM 1805 O O . THR B 1 58 ? -4.758 7.445 -7.672 1 48.94 58 THR B O 1
ATOM 1808 N N . ASP B 1 59 ? -4.363 7.328 -9.891 1 54.84 59 ASP B N 1
ATOM 1809 C CA . ASP B 1 59 ? -3.434 6.219 -9.703 1 54.84 59 ASP B CA 1
ATOM 1810 C C . ASP B 1 59 ? -2.209 6.66 -8.906 1 54.84 59 ASP B C 1
ATOM 1812 O O . ASP B 1 59 ? -1.564 7.656 -9.25 1 54.84 59 ASP B O 1
ATOM 1816 N N . GLY B 1 60 ? -2.082 6.301 -7.719 1 65.19 60 GLY B N 1
ATOM 1817 C CA . GLY B 1 60 ? -0.874 6.375 -6.91 1 65.19 60 GLY B CA 1
ATOM 1818 C C . GLY B 1 60 ? -0.946 7.426 -5.824 1 65.19 60 GLY B C 1
ATOM 1819 O O . GLY B 1 60 ? 0.027 7.645 -5.098 1 65.19 60 GLY B O 1
ATOM 1820 N N . LYS B 1 61 ? -2.1 8.094 -5.676 1 86.19 61 LYS B N 1
ATOM 1821 C CA . LYS B 1 61 ? -2.139 9.18 -4.703 1 86.19 61 LYS B CA 1
ATOM 1822 C C . LYS B 1 61 ? -3.029 8.82 -3.516 1 86.19 61 LYS B C 1
ATOM 1824 O O . LYS B 1 61 ? -3.395 9.695 -2.725 1 86.19 61 LYS B O 1
ATOM 1829 N N . GLY B 1 62 ? -3.402 7.672 -3.443 1 94 62 GLY B N 1
ATOM 1830 C CA . GLY B 1 62 ? -4.277 7.195 -2.383 1 94 62 GLY B CA 1
ATOM 1831 C C . GLY B 1 62 ? -4.652 5.734 -2.531 1 94 62 GLY B C 1
ATOM 1832 O O . GLY B 1 62 ? -3.996 4.992 -3.266 1 94 62 GLY B O 1
ATOM 1833 N N . ASN B 1 63 ? -5.598 5.363 -1.698 1 93.69 63 ASN B N 1
ATOM 1834 C CA . ASN B 1 63 ? -6.098 3.992 -1.697 1 93.69 63 ASN B CA 1
ATOM 1835 C C . ASN B 1 63 ? -7.621 3.949 -1.683 1 93.69 63 ASN B C 1
ATOM 1837 O O . ASN B 1 63 ? -8.266 4.848 -1.138 1 93.69 63 ASN B O 1
ATOM 1841 N N . TYR B 1 64 ? -8.102 2.908 -2.318 1 93.56 64 TYR B N 1
ATOM 1842 C CA . TYR B 1 64 ? -9.539 2.652 -2.195 1 93.56 64 TYR B CA 1
ATOM 1843 C C . TYR B 1 64 ? -9.836 1.824 -0.953 1 93.56 64 TYR B C 1
ATOM 1845 O O . TYR B 1 64 ? -9.016 1.013 -0.524 1 93.56 64 TYR B O 1
ATOM 1853 N N . PHE B 1 65 ? -11 2.082 -0.431 1 93.81 65 PHE B N 1
ATOM 1854 C CA . PHE B 1 65 ? -11.609 1.333 0.664 1 93.81 65 PHE B CA 1
ATOM 1855 C C . PHE B 1 65 ? -13.008 0.867 0.289 1 93.81 65 PHE B C 1
ATOM 1857 O O . PHE B 1 65 ? -13.664 1.468 -0.567 1 93.81 65 PHE B O 1
ATOM 1864 N N . VAL B 1 66 ? -13.383 -0.221 0.887 1 92.62 66 VAL B N 1
ATOM 1865 C CA . VAL B 1 66 ? -14.797 -0.6 0.833 1 92.62 66 VAL B CA 1
ATOM 1866 C C . VAL B 1 66 ? -15.477 -0.248 2.154 1 92.62 66 VAL B C 1
ATOM 1868 O O . VAL B 1 66 ? -15.133 -0.801 3.201 1 92.62 66 VAL B O 1
ATOM 1871 N N . VAL B 1 67 ? -16.391 0.715 2.08 1 93.88 67 VAL B N 1
ATOM 1872 C CA . VAL B 1 67 ? -17.141 1.181 3.236 1 93.88 67 VAL B CA 1
ATOM 1873 C C . VAL B 1 67 ? -18.641 1.014 2.973 1 93.88 67 VAL B C 1
ATOM 1875 O O . VAL B 1 67 ? -19.188 1.606 2.037 1 93.88 67 VAL B O 1
ATOM 1878 N N . ASN B 1 68 ? -19.297 0.135 3.822 1 92.25 68 ASN B N 1
ATOM 1879 C CA . ASN B 1 68 ? -20.719 -0.147 3.65 1 92.25 68 ASN B CA 1
ATOM 1880 C C . ASN B 1 68 ? -21.031 -0.592 2.227 1 92.25 68 ASN B C 1
ATOM 1882 O O . ASN B 1 68 ? -21.969 -0.099 1.612 1 92.25 68 ASN B O 1
ATOM 1886 N N . GLY B 1 69 ? -20.141 -1.358 1.767 1 88.69 69 GLY B N 1
ATOM 1887 C CA . GLY B 1 69 ? -20.375 -1.972 0.469 1 88.69 69 GLY B CA 1
ATOM 1888 C C . GLY B 1 69 ? -20.047 -1.052 -0.692 1 88.69 69 GLY B C 1
ATOM 1889 O O . GLY B 1 69 ? -20.203 -1.434 -1.854 1 88.69 69 GLY B O 1
ATOM 1890 N N . LYS B 1 70 ? -19.547 0.123 -0.431 1 92 70 LYS B N 1
ATOM 1891 C CA . LYS B 1 70 ? -19.234 1.085 -1.483 1 92 70 LYS B CA 1
ATOM 1892 C C . LYS B 1 70 ? -17.734 1.374 -1.533 1 92 70 LYS B C 1
ATOM 1894 O O . LYS B 1 70 ? -17.094 1.549 -0.494 1 92 70 LYS B O 1
ATOM 1899 N N . LYS B 1 71 ? -17.25 1.433 -2.686 1 92.25 71 LYS B N 1
ATOM 1900 C CA . LYS B 1 71 ? -15.852 1.803 -2.869 1 92.25 71 LYS B CA 1
ATOM 1901 C C . LYS B 1 71 ? -15.664 3.314 -2.766 1 92.25 7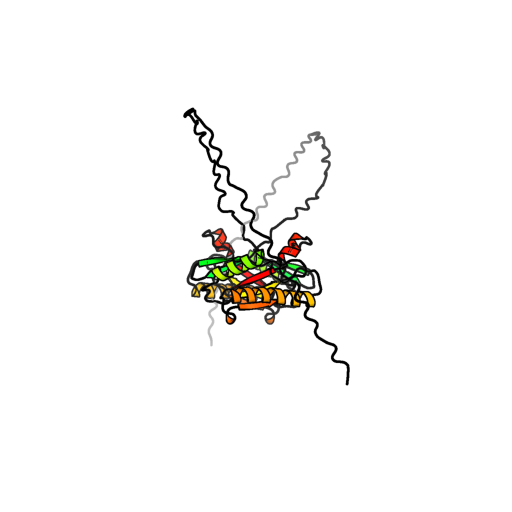1 LYS B C 1
ATOM 1903 O O . LYS B 1 71 ? -16.328 4.078 -3.463 1 92.25 71 LYS B O 1
ATOM 1908 N N . VAL B 1 72 ? -14.789 3.723 -1.918 1 94.62 72 VAL B N 1
ATOM 1909 C CA . VAL B 1 72 ? -14.477 5.137 -1.743 1 94.62 72 VAL B CA 1
ATOM 1910 C C . VAL B 1 72 ? -12.969 5.352 -1.87 1 94.62 72 VAL B C 1
ATOM 1912 O O . VAL B 1 72 ? -12.172 4.496 -1.462 1 94.62 72 VAL B O 1
ATOM 1915 N N . PHE B 1 73 ? -12.617 6.492 -2.414 1 95.69 73 PHE B N 1
ATOM 1916 C CA . PHE B 1 73 ? -11.211 6.82 -2.584 1 95.69 73 PHE B CA 1
ATOM 1917 C C . PHE B 1 73 ? -10.719 7.711 -1.448 1 95.69 73 PHE B C 1
ATOM 1919 O O . PHE B 1 73 ? -11.281 8.773 -1.2 1 95.69 73 PHE B O 1
ATOM 1926 N N . VAL B 1 74 ? -9.695 7.242 -0.759 1 97.25 74 VAL B N 1
ATOM 1927 C CA . VAL B 1 74 ? -9.062 7.961 0.34 1 97.25 74 VAL B CA 1
ATOM 1928 C C . VAL B 1 74 ? -7.691 8.469 -0.1 1 97.25 74 VAL B C 1
ATOM 1930 O O . VAL B 1 74 ? -6.801 7.68 -0.428 1 97.25 74 VAL B O 1
ATOM 1933 N N . GLU B 1 75 ? -7.492 9.797 -0.029 1 97.56 75 GLU B N 1
ATOM 1934 C CA . GLU B 1 75 ? -6.297 10.438 -0.572 1 97.56 75 GLU B CA 1
ATOM 1935 C C . GLU B 1 75 ? -5.156 10.422 0.44 1 97.56 75 GLU B C 1
ATOM 1937 O O . GLU B 1 75 ? -5.379 10.594 1.64 1 97.56 75 GLU B O 1
ATOM 1942 N N . SER B 1 76 ? -3.957 10.258 -0.061 1 98.31 76 SER B N 1
ATOM 1943 C CA . SER B 1 76 ? -2.779 10.445 0.777 1 98.31 76 SER B CA 1
ATOM 1944 C C . SER B 1 76 ? -2.621 11.906 1.193 1 98.31 76 SER B C 1
ATOM 1946 O O . SER B 1 76 ? -3.09 12.805 0.498 1 98.31 76 SER B O 1
ATOM 1948 N N . ILE B 1 77 ? -1.996 12.062 2.352 1 98.88 77 ILE B N 1
ATOM 1949 C CA . ILE B 1 77 ? -1.628 13.383 2.842 1 98.88 77 ILE B CA 1
ATOM 1950 C C . ILE B 1 77 ? -0.16 13.664 2.527 1 98.88 77 ILE B C 1
ATOM 1952 O O . ILE B 1 77 ? 0.703 12.812 2.76 1 98.88 77 ILE B O 1
ATOM 1956 N N . TYR B 1 78 ? 0.089 14.891 2.096 1 98.75 78 TYR B N 1
ATOM 1957 C CA . TYR B 1 78 ? 1.455 15.211 1.697 1 98.75 78 TYR B CA 1
ATOM 1958 C C . TYR B 1 78 ? 2.037 16.312 2.576 1 98.75 78 TYR B C 1
ATOM 1960 O O . TYR B 1 78 ? 1.302 17.156 3.102 1 98.75 78 TYR B O 1
ATOM 1968 N N . PHE B 1 79 ? 3.365 16.266 2.648 1 98.88 79 PHE B N 1
ATOM 1969 C CA . PHE B 1 79 ? 4.086 17.156 3.551 1 98.88 79 PHE B CA 1
ATOM 1970 C C . PHE B 1 79 ? 5.199 17.891 2.812 1 98.88 79 PHE B C 1
ATOM 1972 O O . PHE B 1 79 ? 5.766 17.359 1.854 1 98.88 79 PHE B O 1
ATOM 1979 N N . GLY B 1 80 ? 5.52 19.125 3.314 1 98.5 80 GLY B N 1
ATOM 1980 C CA . GLY B 1 80 ? 6.707 19.828 2.85 1 98.5 80 GLY B CA 1
ATOM 1981 C C . GLY B 1 80 ? 8 19.219 3.359 1 98.5 80 GLY B C 1
ATOM 1982 O O . GLY B 1 80 ? 7.98 18.344 4.23 1 98.5 80 GLY B O 1
ATOM 1983 N N . PHE B 1 81 ? 9.094 19.703 2.764 1 98.44 81 PHE B N 1
ATOM 1984 C CA . PHE B 1 81 ? 10.406 19.266 3.205 1 98.44 81 PHE B CA 1
ATOM 1985 C C . PHE B 1 81 ? 10.594 19.516 4.695 1 98.44 81 PHE B C 1
ATOM 1987 O O . PHE B 1 81 ? 10.344 20.625 5.18 1 98.44 81 PHE B O 1
ATOM 1994 N N . ASP B 1 82 ? 10.938 18.453 5.398 1 98.25 82 ASP B N 1
ATOM 1995 C CA . ASP B 1 82 ? 11.258 18.484 6.824 1 98.25 82 ASP B CA 1
ATOM 1996 C C . ASP B 1 82 ? 10.078 19 7.648 1 98.25 82 ASP B C 1
ATOM 1998 O O . ASP B 1 82 ? 10.273 19.672 8.656 1 98.25 82 ASP B O 1
ATOM 2002 N N . LYS B 1 83 ? 8.875 18.75 7.258 1 98.81 83 LYS B N 1
ATOM 2003 C CA . LYS B 1 83 ? 7.668 19.203 7.945 1 98.81 83 LYS B CA 1
ATOM 2004 C C . LYS B 1 83 ? 6.758 18.016 8.289 1 98.81 83 LYS B C 1
ATOM 2006 O O . LYS B 1 83 ? 6.777 17 7.613 1 98.81 83 LYS B O 1
ATOM 2011 N N . PHE B 1 84 ? 5.973 18.172 9.367 1 98.75 84 PHE B N 1
ATOM 2012 C CA . PHE B 1 84 ? 4.965 17.156 9.703 1 98.75 84 PHE B CA 1
ATOM 2013 C C . PHE B 1 84 ? 3.648 17.828 10.086 1 98.75 84 PHE B C 1
ATOM 2015 O O . PHE B 1 84 ? 2.654 17.141 10.336 1 98.75 84 PHE B O 1
ATOM 2022 N N . LYS B 1 85 ? 3.619 19.141 10.141 1 98.5 85 LYS B N 1
ATOM 2023 C CA . LYS B 1 85 ? 2.355 19.828 10.391 1 98.5 85 LYS B CA 1
ATOM 2024 C C . LYS B 1 85 ? 1.48 19.844 9.141 1 98.5 85 LYS B C 1
ATOM 2026 O O . LYS B 1 85 ? 1.977 20.047 8.031 1 98.5 85 LYS B O 1
ATOM 2031 N N . LEU B 1 86 ? 0.208 19.812 9.383 1 98.75 86 LEU B N 1
ATOM 2032 C CA . LEU B 1 86 ? -0.717 19.891 8.258 1 98.75 86 LEU B CA 1
ATOM 2033 C C . LEU B 1 86 ? -0.916 21.328 7.816 1 98.75 86 LEU B C 1
ATOM 2035 O O . LEU B 1 86 ? -1.206 22.203 8.641 1 98.75 86 LEU B O 1
ATOM 2039 N N . THR B 1 87 ? -0.73 21.547 6.473 1 98.62 87 THR B N 1
ATOM 2040 C CA . THR B 1 87 ? -1.208 22.797 5.918 1 98.62 87 THR B CA 1
ATOM 2041 C C . THR B 1 87 ? -2.732 22.859 5.938 1 98.62 87 THR B C 1
ATOM 2043 O O . THR B 1 87 ? -3.395 21.844 6.172 1 98.62 87 THR B O 1
ATOM 2046 N N . GLU B 1 88 ? -3.279 24.016 5.672 1 98.44 88 GLU B N 1
ATOM 2047 C CA . GLU B 1 88 ? -4.73 24.141 5.602 1 98.44 88 GLU B CA 1
ATOM 2048 C C . GLU B 1 88 ? -5.32 23.234 4.527 1 98.44 88 GLU B C 1
ATOM 2050 O O . GLU B 1 88 ? -6.34 22.578 4.75 1 98.44 88 GLU B O 1
ATOM 2055 N N . ASP B 1 89 ? -4.691 23.188 3.4 1 98.62 89 ASP B N 1
ATOM 2056 C CA . ASP B 1 89 ? -5.164 22.344 2.299 1 98.62 89 ASP B CA 1
ATOM 2057 C C . ASP B 1 89 ? -5.141 20.875 2.678 1 98.62 89 ASP B C 1
ATOM 2059 O O . ASP B 1 89 ? -6.094 20.141 2.41 1 98.62 89 ASP B O 1
ATOM 2063 N N . GLN B 1 90 ? -4.09 20.422 3.33 1 98.62 90 GLN B N 1
ATOM 2064 C CA . GLN B 1 90 ? -3.979 19.016 3.697 1 98.62 90 GLN B CA 1
ATOM 2065 C C . GLN B 1 90 ? -4.926 18.672 4.844 1 98.62 90 GLN B C 1
ATOM 2067 O O . GLN B 1 90 ? -5.406 17.547 4.934 1 98.62 90 GLN B O 1
ATOM 2072 N N . ARG B 1 91 ? -5.242 19.641 5.684 1 98.75 91 ARG B N 1
ATOM 2073 C CA . ARG B 1 91 ? -6.242 19.406 6.723 1 98.75 91 ARG B CA 1
ATOM 2074 C C . ARG B 1 91 ? -7.621 19.172 6.113 1 98.75 91 ARG B C 1
ATOM 2076 O O . ARG B 1 91 ? -8.391 18.344 6.602 1 98.75 91 ARG B O 1
ATOM 2083 N N . LYS B 1 92 ? -7.938 19.922 5.074 1 98.81 92 LYS B N 1
ATOM 2084 C CA . LYS B 1 92 ? -9.203 19.703 4.371 1 98.81 92 LYS B CA 1
ATOM 2085 C C . LYS B 1 92 ? -9.258 18.312 3.762 1 98.81 92 LYS B C 1
ATOM 2087 O O . LYS B 1 92 ? -10.289 17.641 3.824 1 98.81 92 LYS B O 1
ATOM 2092 N N . VAL B 1 93 ? -8.156 17.875 3.137 1 98.69 93 VAL B N 1
ATOM 2093 C CA . VAL B 1 93 ? -8.086 16.531 2.588 1 98.69 93 VAL B CA 1
ATOM 2094 C C . VAL B 1 93 ? -8.328 15.508 3.697 1 98.69 93 VAL B C 1
ATOM 2096 O O . VAL B 1 93 ? -9.102 14.57 3.527 1 98.69 93 VAL B O 1
ATOM 2099 N N . ALA B 1 94 ? -7.699 15.656 4.883 1 98.88 94 ALA B N 1
ATOM 2100 C CA . ALA B 1 94 ? -7.871 14.75 6.012 1 98.88 94 ALA B CA 1
ATOM 2101 C C . ALA B 1 94 ? -9.328 14.703 6.465 1 98.88 94 ALA B C 1
ATOM 2103 O O . ALA B 1 94 ? -9.852 13.633 6.781 1 98.88 94 ALA B O 1
ATOM 2104 N N . SER B 1 95 ? -9.945 15.836 6.477 1 98.81 95 SER B N 1
ATOM 2105 C CA . SER B 1 95 ? -11.344 15.898 6.883 1 98.81 95 SER B CA 1
ATOM 2106 C C . SER B 1 95 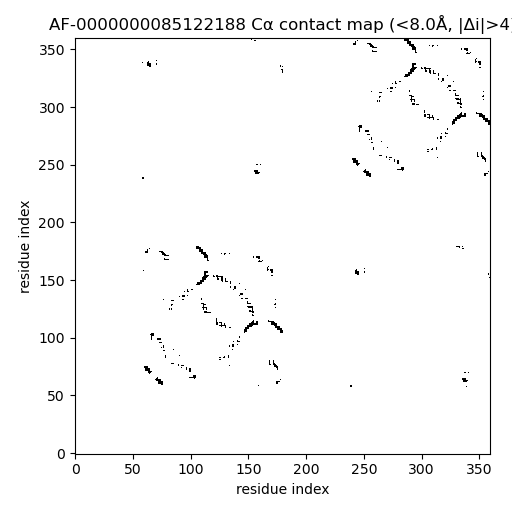? -12.242 15.164 5.895 1 98.81 95 SER B C 1
ATOM 2108 O O . SER B 1 95 ? -13.156 14.438 6.297 1 98.81 95 SER B O 1
ATOM 2110 N N . ASP B 1 96 ? -12.008 15.422 4.602 1 98.69 96 ASP B N 1
ATOM 2111 C CA . ASP B 1 96 ? -12.758 14.711 3.57 1 98.69 96 ASP B CA 1
ATOM 2112 C C . ASP B 1 96 ? -12.562 13.203 3.701 1 98.69 96 ASP B C 1
ATOM 2114 O O . ASP B 1 96 ? -13.516 12.43 3.584 1 98.69 96 ASP B O 1
ATOM 2118 N N . ASN B 1 97 ? -11.336 12.742 3.936 1 98.56 97 ASN B N 1
ATOM 2119 C CA . ASN B 1 97 ? -11.047 11.328 4.164 1 98.56 97 ASN B CA 1
ATOM 2120 C C . ASN B 1 97 ? -11.828 10.781 5.355 1 98.56 97 ASN B C 1
ATOM 2122 O O . ASN B 1 97 ? -12.391 9.688 5.281 1 98.56 97 ASN B O 1
ATOM 2126 N N . ALA B 1 98 ? -11.836 11.523 6.453 1 98.69 98 ALA B N 1
ATOM 2127 C CA . ALA B 1 98 ? -12.57 11.102 7.645 1 98.69 98 ALA B CA 1
ATOM 2128 C C . ALA B 1 98 ? -14.047 10.867 7.324 1 98.69 98 ALA B C 1
ATOM 2130 O O . ALA B 1 98 ? -14.641 9.875 7.758 1 98.69 98 ALA B O 1
ATOM 2131 N N . SER B 1 99 ? -14.617 11.766 6.609 1 98.5 99 SER B N 1
ATOM 2132 C CA . SER B 1 99 ? -16.016 11.641 6.234 1 98.5 99 SER B CA 1
ATOM 2133 C C . SER B 1 99 ? -16.266 10.367 5.434 1 98.5 99 SER B C 1
ATOM 2135 O O . SER B 1 99 ? -17.281 9.688 5.641 1 98.5 99 SER B O 1
ATOM 2137 N N . LYS B 1 100 ? -15.375 10.055 4.539 1 97.44 100 LYS B N 1
ATOM 2138 C CA . LYS B 1 100 ? -15.508 8.875 3.689 1 97.44 100 LYS B CA 1
ATOM 2139 C C . LYS B 1 100 ? -15.344 7.59 4.5 1 97.44 100 LYS B C 1
ATOM 2141 O O . LYS B 1 100 ? -15.922 6.559 4.164 1 97.44 100 LYS B O 1
ATOM 2146 N N . LEU B 1 101 ? -14.609 7.625 5.559 1 97.19 101 LEU B N 1
ATOM 2147 C CA . LEU B 1 101 ? -14.242 6.438 6.316 1 97.19 101 LEU B CA 1
ATOM 2148 C C . LEU B 1 101 ? -15.25 6.16 7.43 1 97.19 101 LEU B C 1
ATOM 2150 O O . LEU B 1 101 ? -15.164 5.137 8.109 1 97.19 101 LEU B O 1
ATOM 2154 N N . LYS B 1 102 ? -16.141 7.117 7.613 1 95.5 102 LYS B N 1
ATOM 2155 C CA . LYS B 1 102 ? -17.188 6.879 8.602 1 95.5 102 LYS B CA 1
ATOM 2156 C C . LYS B 1 102 ? -17.984 5.629 8.266 1 95.5 102 LYS B C 1
ATOM 2158 O O . LYS B 1 102 ? -18.5 5.496 7.148 1 95.5 102 LYS B O 1
ATOM 2163 N N . GLY B 1 103 ? -18.047 4.602 9.141 1 91.38 103 GLY B N 1
ATOM 2164 C CA . GLY B 1 103 ? -18.797 3.369 8.938 1 91.38 103 GLY B CA 1
ATOM 2165 C C . GLY B 1 103 ? -17.922 2.217 8.477 1 91.38 103 GLY B C 1
ATOM 2166 O O . GLY B 1 103 ? -18.422 1.134 8.172 1 91.38 103 GLY B O 1
ATOM 2167 N N . LEU B 1 104 ? -16.641 2.506 8.391 1 92.19 104 LEU B N 1
ATOM 2168 C CA . LEU B 1 104 ? -15.703 1.44 8.031 1 92.19 104 LEU B CA 1
ATOM 2169 C C . LEU B 1 104 ? -15.773 0.299 9.047 1 92.19 104 LEU B C 1
ATOM 2171 O O . LEU B 1 104 ? -15.703 0.53 10.258 1 92.19 104 LEU B O 1
ATOM 2175 N N . SER B 1 105 ? -16.016 -0.902 8.648 1 87.81 105 SER B N 1
ATOM 2176 C CA . SER B 1 105 ? -16.078 -2.062 9.539 1 87.81 105 SER B CA 1
ATOM 2177 C C . SER B 1 105 ? -14.68 -2.492 9.969 1 87.81 105 SER B C 1
ATOM 2179 O O . SER B 1 105 ? -14.5 -3.039 11.062 1 87.81 105 SER B O 1
ATOM 2181 N N . GLY B 1 106 ? -13.672 -2.201 9.344 1 88.5 106 GLY B N 1
ATOM 2182 C CA . GLY B 1 106 ? -12.297 -2.521 9.688 1 88.5 106 GLY B CA 1
ATOM 2183 C C . GLY B 1 106 ? -11.523 -1.333 10.234 1 88.5 106 GLY B C 1
ATOM 2184 O O . GLY B 1 106 ? -12.109 -0.435 10.844 1 88.5 106 GLY B O 1
ATOM 2185 N N . SER B 1 107 ? -10.25 -1.504 10.375 1 95.06 107 SER B N 1
ATOM 2186 C CA . SER B 1 107 ? -9.383 -0.44 10.875 1 95.06 107 SER B CA 1
ATOM 2187 C C . SER B 1 107 ? -8.523 0.144 9.758 1 95.06 107 SER B C 1
ATOM 2189 O O . SER B 1 107 ? -8.43 -0.433 8.672 1 95.06 107 SER B O 1
ATOM 2191 N N . VAL B 1 108 ? -8.07 1.299 10.023 1 97.06 108 VAL B N 1
ATOM 2192 C CA . VAL B 1 108 ? -7.164 1.99 9.109 1 97.06 108 VAL B CA 1
ATOM 2193 C C . VAL B 1 108 ? -5.758 2.023 9.703 1 97.06 108 VAL B C 1
ATOM 2195 O O . VAL B 1 108 ? -5.582 2.297 10.898 1 97.06 108 VAL B O 1
ATOM 2198 N N . LYS B 1 109 ? -4.812 1.684 8.914 1 97.62 109 LYS B N 1
ATOM 2199 C CA . LYS B 1 109 ? -3.412 1.92 9.242 1 97.62 109 LYS B CA 1
ATOM 2200 C C . LYS B 1 109 ? -2.865 3.135 8.5 1 97.62 109 LYS B C 1
ATOM 2202 O O . LYS B 1 109 ? -3.035 3.252 7.281 1 97.62 109 LYS B O 1
ATOM 2207 N N . ILE B 1 110 ? -2.311 4.043 9.25 1 98.69 110 ILE B N 1
ATOM 2208 C CA . ILE B 1 110 ? -1.657 5.191 8.633 1 98.69 110 ILE B CA 1
ATOM 2209 C C . ILE B 1 110 ? -0.15 4.953 8.562 1 98.69 110 ILE B C 1
ATOM 2211 O O . ILE B 1 110 ? 0.5 4.762 9.594 1 98.69 110 ILE B O 1
ATOM 2215 N N . GLU B 1 111 ? 0.375 5 7.336 1 98.25 111 GLU B N 1
ATOM 2216 C CA . GLU B 1 111 ? 1.803 4.809 7.098 1 98.25 111 GLU B CA 1
ATOM 2217 C C . GLU B 1 111 ? 2.494 6.137 6.805 1 98.25 111 GLU B C 1
ATOM 2219 O O . GLU B 1 111 ? 2.211 6.781 5.793 1 98.25 111 GLU B O 1
ATOM 2224 N N . GLY B 1 112 ? 3.43 6.527 7.699 1 98.81 112 GLY B N 1
ATOM 2225 C CA . GLY B 1 112 ? 4.242 7.707 7.438 1 98.81 112 GLY B CA 1
ATOM 2226 C C . GLY B 1 112 ? 5.473 7.406 6.602 1 98.81 112 GLY B C 1
ATOM 2227 O O . GLY B 1 112 ? 6.188 6.438 6.863 1 98.81 112 GLY B O 1
ATOM 2228 N N . ASN B 1 113 ? 5.738 8.25 5.629 1 98.06 113 ASN B N 1
ATOM 2229 C CA . ASN B 1 113 ? 6.832 8.086 4.68 1 98.06 113 ASN B CA 1
ATOM 2230 C C . ASN B 1 113 ? 7.602 9.391 4.477 1 98.06 113 ASN B C 1
ATOM 2232 O O . ASN B 1 113 ? 7.027 10.477 4.566 1 98.06 113 ASN B O 1
ATOM 2236 N N . CYS B 1 114 ? 8.852 9.211 4.195 1 98.44 114 CYS B N 1
ATOM 2237 C CA . CYS B 1 114 ? 9.75 10.336 3.936 1 98.44 114 CYS B CA 1
ATOM 2238 C C . CYS B 1 114 ? 10.5 10.133 2.623 1 98.44 114 CYS B C 1
ATOM 2240 O O . CYS B 1 114 ? 10.523 9.031 2.076 1 98.44 114 CYS B O 1
ATOM 2242 N N . ASP B 1 115 ? 10.969 11.25 2.023 1 97.81 115 ASP B N 1
ATOM 2243 C CA . ASP B 1 115 ? 11.945 11.102 0.95 1 97.81 115 ASP B CA 1
ATOM 2244 C C . ASP B 1 115 ? 13.297 10.633 1.495 1 97.81 115 ASP B C 1
ATOM 2246 O O . ASP B 1 115 ? 13.422 10.352 2.688 1 97.81 115 ASP B O 1
ATOM 2250 N N . GLU B 1 116 ? 14.289 10.609 0.646 1 95.94 116 GLU B N 1
ATOM 2251 C CA . GLU B 1 116 ? 15.531 9.914 0.999 1 95.94 116 GLU B CA 1
ATOM 2252 C C . GLU B 1 116 ? 16.5 10.852 1.704 1 95.94 116 GLU B C 1
ATOM 2254 O O . GLU B 1 116 ? 17.609 10.453 2.064 1 95.94 116 GLU B O 1
ATOM 2259 N N . TRP B 1 117 ? 16.109 12.086 1.813 1 97 117 TRP B N 1
ATOM 2260 C CA . TRP B 1 117 ? 17.031 13.047 2.404 1 97 117 TRP B CA 1
ATOM 2261 C C . TRP B 1 117 ? 17.047 12.93 3.924 1 97 117 TRP B C 1
ATOM 2263 O O . TRP B 1 117 ? 16 13.047 4.57 1 97 117 TRP B O 1
ATOM 2273 N N . GLY B 1 118 ? 18.219 12.719 4.586 1 96.62 118 GLY B N 1
ATOM 2274 C CA . GLY B 1 118 ? 18.391 12.516 6.016 1 96.62 118 GLY B CA 1
ATOM 2275 C C . GLY B 1 118 ? 18.797 11.102 6.375 1 96.62 118 GLY B C 1
ATOM 2276 O O . GLY B 1 118 ? 18.922 10.242 5.5 1 96.62 118 GLY B O 1
ATOM 2277 N N . THR B 1 119 ? 19.094 10.891 7.656 1 96.44 119 THR B N 1
ATOM 2278 C CA . THR B 1 119 ? 19.438 9.555 8.125 1 96.44 119 THR B CA 1
ATOM 2279 C C . THR B 1 119 ? 18.203 8.68 8.242 1 96.44 119 THR B C 1
ATOM 2281 O O . THR B 1 119 ? 17.094 9.188 8.375 1 96.44 119 THR B O 1
ATOM 2284 N N . ASP B 1 120 ? 18.453 7.395 8.258 1 94 120 ASP B N 1
ATOM 2285 C CA . ASP B 1 120 ? 17.359 6.449 8.43 1 94 120 ASP B CA 1
ATOM 2286 C C . ASP B 1 120 ? 16.609 6.711 9.734 1 94 120 ASP B C 1
ATOM 2288 O O . ASP B 1 120 ? 15.375 6.703 9.766 1 94 120 ASP B O 1
ATOM 2292 N N . GLU B 1 121 ? 17.344 6.91 10.773 1 96.56 121 GLU B N 1
ATOM 2293 C CA . GLU B 1 121 ? 16.75 7.129 12.094 1 96.56 121 GLU B CA 1
ATOM 2294 C C . GLU B 1 121 ? 15.922 8.406 12.109 1 96.56 121 GLU B C 1
ATOM 2296 O O . GLU B 1 121 ? 14.805 8.414 12.641 1 96.56 121 GLU B O 1
ATOM 2301 N N . TYR B 1 122 ? 16.516 9.453 11.617 1 98.38 122 TYR B N 1
ATOM 2302 C CA . TYR B 1 122 ? 15.789 10.719 11.562 1 98.38 122 TYR B CA 1
ATOM 2303 C C . TYR B 1 122 ? 14.508 10.578 10.758 1 98.38 122 TYR B C 1
ATOM 2305 O O . TYR B 1 122 ? 13.438 11.016 11.195 1 98.38 122 TYR B O 1
ATOM 2313 N N . ASN B 1 123 ? 14.602 9.945 9.586 1 98.06 123 ASN B N 1
ATOM 2314 C CA . ASN B 1 123 ? 13.445 9.789 8.711 1 98.06 123 ASN B CA 1
ATOM 2315 C C . ASN B 1 123 ? 12.383 8.883 9.328 1 98.06 123 ASN B C 1
ATOM 2317 O O . ASN B 1 123 ? 11.188 9.086 9.117 1 98.06 123 ASN B O 1
ATOM 2321 N N . TYR B 1 124 ? 12.766 7.906 10.086 1 97.94 124 TYR B N 1
ATOM 2322 C CA . TYR B 1 124 ? 11.797 7.066 10.789 1 97.94 124 TYR B CA 1
ATOM 2323 C C . TYR B 1 124 ? 11 7.887 11.797 1 97.94 124 TYR B C 1
ATOM 2325 O O . TYR B 1 124 ? 9.773 7.789 11.852 1 97.94 124 TYR B O 1
ATOM 2333 N N . ALA B 1 125 ? 11.742 8.688 12.562 1 98.75 125 ALA B N 1
ATOM 2334 C CA . ALA B 1 125 ? 11.07 9.531 13.547 1 98.75 125 ALA B CA 1
ATOM 2335 C C . ALA B 1 125 ? 10.133 10.523 12.875 1 98.75 125 ALA B C 1
ATOM 2337 O O . ALA B 1 125 ? 9.016 10.758 13.352 1 98.75 125 ALA B O 1
ATOM 2338 N N . LEU B 1 126 ? 10.609 11.117 11.797 1 98.88 126 LEU B N 1
ATOM 2339 C CA . LEU B 1 126 ? 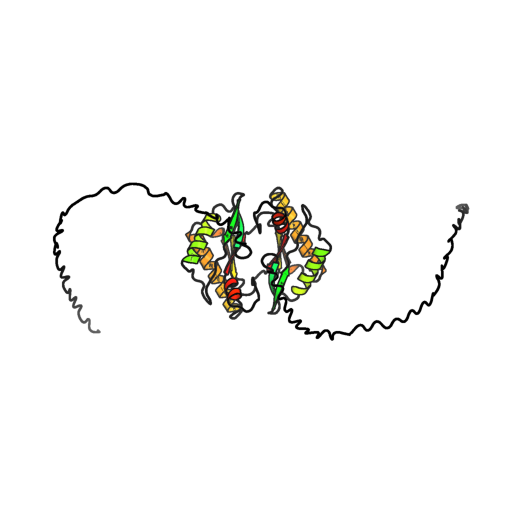9.797 12.07 11.047 1 98.88 126 LEU B CA 1
ATOM 2340 C C . LEU B 1 126 ? 8.555 11.391 10.477 1 98.88 126 LEU B C 1
ATOM 2342 O O . LEU B 1 126 ? 7.453 11.945 10.531 1 98.88 126 LEU B O 1
ATOM 2346 N N . GLY B 1 127 ? 8.734 10.203 9.945 1 98.81 127 GLY B N 1
ATOM 2347 C CA . GLY B 1 127 ? 7.598 9.445 9.461 1 98.81 127 GLY B CA 1
ATOM 2348 C C . GLY B 1 127 ? 6.574 9.148 10.539 1 98.81 127 GLY B C 1
ATOM 2349 O O . GLY B 1 127 ? 5.367 9.195 10.289 1 98.81 127 GLY B O 1
ATOM 2350 N N . LEU B 1 128 ? 7.039 8.82 11.695 1 98.88 128 LEU B N 1
ATOM 2351 C CA . LEU B 1 128 ? 6.137 8.562 12.812 1 98.88 128 LEU B CA 1
ATOM 2352 C C . LEU B 1 128 ? 5.328 9.812 13.156 1 98.88 128 LEU B C 1
ATOM 2354 O O . LEU B 1 128 ? 4.121 9.734 13.383 1 98.88 128 LEU B O 1
ATOM 2358 N N . LYS B 1 129 ? 5.938 10.953 13.203 1 98.94 129 LYS B N 1
ATOM 2359 C CA . LYS B 1 129 ? 5.25 12.219 13.477 1 98.94 129 LYS B CA 1
ATOM 2360 C C . LYS B 1 129 ? 4.188 12.5 12.422 1 98.94 129 LYS B C 1
ATOM 2362 O O . LYS B 1 129 ? 3.088 12.953 12.75 1 98.94 129 LYS B O 1
ATOM 2367 N N . ARG B 1 130 ? 4.469 12.195 11.188 1 98.94 130 ARG B N 1
ATOM 2368 C CA . ARG B 1 130 ? 3.543 12.422 10.078 1 98.94 130 ARG B CA 1
ATOM 2369 C C . ARG B 1 130 ? 2.328 11.5 10.18 1 98.94 130 ARG B C 1
ATOM 2371 O O . ARG B 1 130 ? 1.192 11.945 10 1 98.94 130 ARG B O 1
ATOM 2378 N N . ALA B 1 131 ? 2.619 10.273 10.523 1 98.94 131 ALA B N 1
ATOM 2379 C CA . ALA B 1 131 ? 1.501 9.359 10.727 1 98.94 131 ALA B CA 1
ATOM 2380 C C . ALA B 1 131 ? 0.643 9.805 11.914 1 98.94 131 ALA B C 1
ATOM 2382 O O . ALA B 1 131 ? -0.588 9.742 11.852 1 98.94 131 ALA B O 1
ATOM 2383 N N . LYS B 1 132 ? 1.242 10.266 12.961 1 98.94 132 LYS B N 1
ATOM 2384 C CA . LYS B 1 132 ? 0.534 10.648 14.18 1 98.94 132 LYS B CA 1
ATOM 2385 C C . LYS B 1 132 ? -0.348 11.867 13.953 1 98.94 132 LYS B C 1
ATOM 2387 O O . LYS B 1 132 ? -1.482 11.922 14.43 1 98.94 132 LYS B O 1
ATOM 2392 N N . VAL B 1 133 ? 0.162 12.867 13.25 1 98.94 133 VAL B N 1
ATOM 2393 C CA . VAL B 1 133 ? -0.624 14.078 13.062 1 98.94 133 VAL B CA 1
ATOM 2394 C C . VAL B 1 133 ? -1.859 13.766 12.219 1 98.94 133 VAL B C 1
ATOM 2396 O O . VAL B 1 133 ? -2.926 14.352 12.43 1 98.94 133 VAL B O 1
ATOM 2399 N N . VAL B 1 134 ? -1.741 12.828 11.305 1 98.94 134 VAL B N 1
ATOM 2400 C CA . VAL B 1 134 ? -2.883 12.414 10.492 1 98.94 134 VAL B CA 1
ATOM 2401 C C . VAL B 1 134 ? -3.883 11.656 11.359 1 98.94 134 VAL B C 1
ATOM 2403 O O . VAL B 1 134 ? -5.09 11.891 11.289 1 98.94 134 VAL B O 1
ATOM 2406 N N . LYS B 1 135 ? -3.373 10.711 12.203 1 98.94 135 LYS B N 1
ATOM 2407 C CA . LYS B 1 135 ? -4.254 10.039 13.148 1 98.94 135 LYS B CA 1
ATOM 2408 C C . LYS B 1 135 ? -5.02 11.047 14.008 1 98.94 135 LYS B C 1
ATOM 2410 O O . LYS B 1 135 ? -6.234 10.93 14.172 1 98.94 135 LYS B O 1
ATOM 2415 N N . ASP B 1 136 ? -4.328 12.055 14.555 1 98.88 136 ASP B N 1
ATOM 2416 C CA . ASP B 1 136 ? -4.949 13.047 15.422 1 98.88 136 ASP B CA 1
ATOM 2417 C C . ASP B 1 136 ? -6.047 13.812 14.688 1 98.88 136 ASP B C 1
ATOM 2419 O O . ASP B 1 136 ? -7.102 14.102 15.266 1 98.88 136 ASP B O 1
ATOM 2423 N N . ALA B 1 137 ? -5.77 14.148 13.438 1 98.88 137 ALA B N 1
ATOM 2424 C CA . ALA B 1 137 ? -6.773 14.836 12.633 1 98.88 137 ALA B CA 1
ATOM 2425 C C . ALA B 1 137 ? -8.023 13.977 12.461 1 98.88 137 ALA B C 1
ATOM 2427 O O . ALA B 1 137 ? -9.148 14.469 12.578 1 98.88 137 ALA B O 1
ATOM 2428 N N . LEU B 1 138 ? -7.855 12.672 12.164 1 98.75 138 LEU B N 1
ATOM 2429 C CA . LEU B 1 138 ? -8.977 11.758 11.984 1 98.75 138 LEU B CA 1
ATOM 2430 C C . LEU B 1 138 ? -9.789 11.625 13.266 1 98.75 138 LEU B C 1
ATOM 2432 O O . LEU B 1 138 ? -11.016 11.648 13.234 1 98.75 138 LEU B O 1
ATOM 2436 N N . VAL B 1 139 ? -9.086 11.516 14.383 1 98.75 139 VAL B N 1
ATOM 2437 C CA . VAL B 1 139 ? -9.742 11.398 15.68 1 98.75 139 VAL B CA 1
ATOM 2438 C C . VAL B 1 139 ? -10.547 12.664 15.977 1 98.75 139 VAL B C 1
ATOM 2440 O O . VAL B 1 139 ? -11.695 12.586 16.422 1 98.75 139 VAL B O 1
ATOM 2443 N N . SER B 1 140 ? -9.961 13.797 15.734 1 98.5 140 SER B N 1
ATOM 2444 C CA . SER B 1 140 ? -10.641 15.07 15.938 1 98.5 140 SER B CA 1
ATOM 2445 C C . SER B 1 140 ? -11.906 15.164 15.094 1 98.5 140 SER B C 1
ATOM 2447 O O . SER B 1 140 ? -12.867 15.844 15.461 1 98.5 140 SER B O 1
ATOM 2449 N N . ASP B 1 141 ? -11.93 14.422 13.992 1 98.5 141 ASP B N 1
ATOM 2450 C CA . ASP B 1 141 ? -13.055 14.461 13.07 1 98.5 141 ASP B CA 1
ATOM 2451 C C . ASP B 1 141 ? -14.031 13.312 13.328 1 98.5 141 ASP B C 1
ATOM 2453 O O . ASP B 1 141 ? -14.953 13.078 12.547 1 98.5 141 ASP B O 1
ATOM 2457 N N . GLY B 1 142 ? -13.781 12.484 14.32 1 97.81 142 GLY B N 1
ATOM 2458 C CA . GLY B 1 142 ? -14.812 11.586 14.805 1 97.81 142 GLY B CA 1
ATOM 2459 C C . GLY B 1 142 ? -14.5 10.125 14.57 1 97.81 142 GLY B C 1
ATOM 2460 O O . GLY B 1 142 ? -15.305 9.25 14.891 1 97.81 142 GLY B O 1
ATOM 2461 N N . ILE B 1 143 ? -13.352 9.812 13.992 1 97.94 143 ILE B N 1
ATOM 2462 C CA . ILE B 1 143 ? -12.961 8.414 13.836 1 97.94 143 ILE B CA 1
ATOM 2463 C C . ILE B 1 143 ? -12.406 7.887 15.156 1 97.94 143 ILE B C 1
ATOM 2465 O O . ILE B 1 143 ? -11.609 8.562 15.82 1 97.94 143 ILE B O 1
ATOM 2469 N N . ALA B 1 144 ? -12.836 6.699 15.594 1 97.56 144 ALA B N 1
ATOM 2470 C CA . ALA B 1 144 ? -12.406 6.121 16.859 1 97.56 144 ALA B CA 1
ATOM 2471 C C . ALA B 1 144 ? -10.906 5.863 16.859 1 97.56 144 ALA B C 1
ATOM 2473 O O . ALA B 1 144 ? -10.367 5.258 15.93 1 97.56 144 ALA B O 1
ATOM 2474 N N . SER B 1 145 ? -10.273 6.266 17.984 1 97.81 145 SER B N 1
ATOM 2475 C CA . SER B 1 145 ? -8.82 6.148 18.078 1 97.81 145 SER B CA 1
ATOM 2476 C C . SER B 1 145 ? -8.375 4.695 17.969 1 97.81 145 SER B C 1
ATOM 2478 O O . SER B 1 145 ? -7.332 4.406 17.375 1 97.81 145 SER B O 1
ATOM 2480 N N . ASN B 1 146 ? -9.141 3.777 18.469 1 97.25 146 ASN B N 1
ATOM 2481 C CA . ASN B 1 146 ? -8.766 2.369 18.484 1 97.25 146 ASN B CA 1
ATOM 2482 C C . ASN B 1 146 ? -8.945 1.725 17.109 1 97.25 146 ASN B C 1
ATOM 2484 O O . ASN B 1 146 ? -8.508 0.593 16.891 1 97.25 146 ASN B O 1
ATOM 2488 N N . SER B 1 147 ? -9.594 2.439 16.172 1 96.94 147 SER B N 1
ATOM 2489 C CA . SER B 1 147 ? -9.742 1.942 14.805 1 96.94 147 SER B CA 1
ATOM 2490 C C . SER B 1 147 ? -8.609 2.436 13.914 1 96.94 147 SER B C 1
ATOM 2492 O O . SER B 1 147 ? -8.633 2.207 12.703 1 96.94 147 SER B O 1
ATOM 2494 N N . ILE B 1 148 ? -7.637 3.129 14.477 1 98.25 148 ILE B N 1
ATOM 2495 C CA . ILE B 1 148 ? -6.531 3.686 13.703 1 98.25 148 ILE B CA 1
ATOM 2496 C C . ILE B 1 148 ? -5.203 3.203 14.289 1 98.25 148 ILE B C 1
ATOM 2498 O O . ILE B 1 148 ? -4.945 3.369 15.477 1 98.25 148 ILE B O 1
ATOM 2502 N N . SER B 1 149 ? -4.395 2.619 13.523 1 98.25 149 SER B N 1
ATOM 2503 C CA . SER B 1 149 ? -3.008 2.34 13.875 1 98.25 149 SER B CA 1
ATOM 2504 C C . SER B 1 149 ? -2.043 3.148 13.016 1 98.25 149 SER B C 1
ATOM 2506 O O . SER B 1 149 ? -2.412 3.631 11.945 1 98.25 149 SER B O 1
ATOM 2508 N N . ILE B 1 150 ? -0.821 3.383 13.539 1 98.5 150 ILE B N 1
ATOM 2509 C CA . ILE B 1 150 ? 0.171 4.129 12.773 1 98.5 150 ILE B CA 1
ATOM 2510 C C . ILE B 1 150 ? 1.471 3.332 12.695 1 98.5 150 ILE B C 1
ATOM 2512 O O . ILE B 1 150 ? 1.782 2.553 13.594 1 98.5 150 ILE B O 1
ATOM 2516 N N . VAL B 1 151 ? 2.186 3.514 11.602 1 97.94 151 VAL B N 1
ATOM 2517 C CA . VAL B 1 151 ? 3.535 2.982 11.438 1 97.94 151 VAL B CA 1
ATOM 2518 C C . VAL B 1 151 ? 4.379 3.961 10.625 1 97.94 151 VAL B C 1
ATOM 2520 O O . VAL B 1 151 ? 3.848 4.73 9.82 1 97.94 151 VAL B O 1
ATOM 2523 N N . SER B 1 152 ? 5.68 3.949 10.914 1 98.5 152 SER B N 1
ATOM 2524 C CA . SER B 1 152 ? 6.617 4.707 10.086 1 98.5 152 SER B CA 1
ATOM 2525 C C . SER B 1 152 ? 7.426 3.785 9.18 1 98.5 152 SER B C 1
ATOM 2527 O O . SER B 1 152 ? 7.934 2.756 9.633 1 98.5 152 SER B O 1
ATOM 2529 N N . PHE B 1 153 ? 7.539 4.246 7.898 1 97.25 153 PHE B N 1
ATOM 2530 C CA . PHE B 1 153 ? 8.477 3.596 6.992 1 97.25 153 PHE B CA 1
ATOM 2531 C C . PHE B 1 153 ? 9.688 4.488 6.73 1 97.25 153 PHE B C 1
ATOM 2533 O O . PHE B 1 153 ? 10.617 4.09 6.031 1 97.25 153 PHE B O 1
ATOM 2540 N N . GLY B 1 154 ? 9.656 5.621 7.332 1 97.31 154 GLY B N 1
ATOM 2541 C CA . GLY B 1 154 ? 10.719 6.535 6.93 1 97.31 154 GLY B CA 1
ATOM 2542 C C . GLY B 1 154 ? 10.898 6.613 5.426 1 97.31 154 GLY B C 1
ATOM 2543 O O . GLY B 1 154 ? 9.938 6.859 4.691 1 97.31 154 GLY B O 1
ATOM 2544 N N . GLU B 1 155 ? 12.117 6.309 4.941 1 96.31 155 GLU B N 1
ATOM 2545 C CA . GLU B 1 155 ? 12.406 6.375 3.512 1 96.31 155 GLU B CA 1
ATOM 2546 C C . GLU B 1 155 ? 12.383 4.988 2.879 1 96.31 155 GLU B C 1
ATOM 2548 O O . GLU B 1 155 ? 12.703 4.832 1.698 1 96.31 155 GLU B O 1
ATOM 2553 N N . SER B 1 156 ? 11.891 3.934 3.562 1 93.94 156 SER B N 1
ATOM 2554 C CA . SER B 1 156 ? 12.078 2.549 3.145 1 93.94 156 SER B CA 1
ATOM 2555 C C . SER B 1 156 ? 10.914 2.066 2.287 1 93.94 156 SER B C 1
ATOM 2557 O O . SER B 1 156 ? 10.906 0.926 1.82 1 93.94 156 SER B O 1
ATOM 2559 N N . ASN B 1 157 ? 9.953 2.9 2.035 1 94.31 157 ASN B N 1
ATOM 2560 C CA . ASN B 1 157 ? 8.789 2.6 1.207 1 94.31 157 ASN B CA 1
ATOM 2561 C C . ASN B 1 157 ? 8.516 3.709 0.196 1 94.31 157 ASN B C 1
ATOM 2563 O O . ASN B 1 157 ? 7.449 4.324 0.216 1 94.31 157 ASN B O 1
ATOM 2567 N N . PRO B 1 158 ? 9.484 3.889 -0.707 1 94.44 158 PRO B N 1
ATOM 2568 C CA . PRO B 1 158 ? 9.305 4.957 -1.69 1 94.44 158 PRO B CA 1
ATOM 2569 C C . PRO B 1 158 ? 8.297 4.59 -2.781 1 94.44 158 PRO B C 1
ATOM 2571 O O . PRO B 1 158 ? 8.195 3.42 -3.16 1 94.44 158 PRO B O 1
ATOM 2574 N N . VAL B 1 159 ? 7.598 5.652 -3.34 1 93.75 159 VAL B N 1
ATOM 2575 C CA . VAL B 1 159 ? 6.691 5.402 -4.457 1 93.75 159 VAL B CA 1
ATOM 2576 C C . VAL B 1 159 ? 7.41 5.676 -5.777 1 93.75 159 VAL B C 1
ATOM 2578 O O . VAL B 1 159 ? 6.938 5.277 -6.844 1 93.75 159 VAL B O 1
ATOM 2581 N N . CYS B 1 160 ? 8.5 6.359 -5.734 1 91.88 160 CYS B N 1
ATOM 2582 C CA . CYS B 1 160 ? 9.344 6.613 -6.895 1 91.88 160 CYS B CA 1
ATOM 2583 C C . CYS B 1 160 ? 10.812 6.711 -6.484 1 91.88 160 CYS B C 1
ATOM 2585 O O . CYS B 1 160 ? 11.125 6.809 -5.293 1 91.88 160 CYS B O 1
ATOM 2587 N N . SER B 1 161 ? 11.711 6.68 -7.516 1 91.62 161 SER B N 1
ATOM 2588 C CA . SER B 1 161 ? 13.133 6.625 -7.184 1 91.62 161 SER B CA 1
ATOM 2589 C C . SER B 1 161 ? 13.922 7.668 -7.969 1 91.62 161 SER B C 1
ATOM 2591 O O . SER B 1 161 ? 15.141 7.789 -7.801 1 91.62 161 SER B O 1
ATOM 2593 N N . GLU B 1 162 ? 13.141 8.367 -8.812 1 93 162 GLU B N 1
ATOM 2594 C CA . GLU B 1 162 ? 13.828 9.422 -9.555 1 93 162 GLU B CA 1
ATOM 2595 C C . GLU B 1 162 ? 14.375 10.492 -8.625 1 93 162 GLU B C 1
ATOM 2597 O O . GLU B 1 162 ? 13.742 10.828 -7.617 1 93 162 GLU B O 1
ATOM 2602 N N . LYS B 1 163 ? 15.531 11.039 -8.945 1 94.19 163 LYS B N 1
ATOM 2603 C CA . LYS B 1 163 ? 16.141 12.094 -8.141 1 94.19 163 LYS B CA 1
ATOM 2604 C C . LYS B 1 163 ? 15.648 13.469 -8.562 1 94.19 163 LYS B C 1
ATOM 2606 O O . LYS B 1 163 ? 16.438 14.312 -9.008 1 94.19 163 LYS B O 1
ATOM 2611 N N . THR B 1 164 ? 14.391 13.711 -8.414 1 96.94 164 THR B N 1
ATOM 2612 C CA . THR B 1 164 ? 13.734 14.953 -8.805 1 96.94 164 THR B CA 1
ATOM 2613 C C . THR B 1 164 ? 12.914 15.516 -7.645 1 96.94 164 THR B C 1
ATOM 2615 O O . THR B 1 164 ? 12.484 14.773 -6.762 1 96.94 164 THR B O 1
ATOM 2618 N N . LYS B 1 165 ? 12.672 16.781 -7.727 1 97.5 165 LYS B N 1
ATOM 2619 C CA . LYS B 1 165 ? 11.836 17.453 -6.727 1 97.5 165 LYS B CA 1
ATOM 2620 C C . LYS B 1 165 ? 10.445 16.828 -6.676 1 97.5 165 LYS B C 1
ATOM 2622 O O . LYS B 1 165 ? 9.859 16.703 -5.598 1 97.5 165 LYS B O 1
ATOM 2627 N N . GLU B 1 166 ? 9.969 16.516 -7.828 1 96.56 166 GLU B N 1
ATOM 2628 C CA . GLU B 1 166 ? 8.633 15.938 -7.906 1 96.56 166 GLU B CA 1
ATOM 2629 C C . GLU B 1 166 ? 8.57 14.594 -7.184 1 96.56 166 GLU B C 1
ATOM 2631 O O . GLU B 1 166 ? 7.629 14.336 -6.43 1 96.56 166 GLU B O 1
ATOM 2636 N N . CYS B 1 167 ? 9.531 13.766 -7.414 1 95.81 167 CYS B N 1
ATOM 2637 C CA . CYS B 1 167 ? 9.555 12.453 -6.789 1 95.81 167 CYS B CA 1
ATOM 2638 C C . CYS B 1 167 ? 9.742 12.57 -5.281 1 95.81 167 CYS B C 1
ATOM 2640 O O . CYS B 1 167 ? 9.07 11.883 -4.512 1 95.81 167 CYS B O 1
ATOM 2642 N N . TRP B 1 168 ? 10.617 13.422 -4.801 1 97.75 168 TRP B N 1
ATOM 2643 C CA . TRP B 1 168 ? 10.812 13.633 -3.371 1 97.75 168 TRP B CA 1
ATOM 2644 C C . TRP B 1 168 ? 9.523 14.094 -2.705 1 97.75 168 TRP B C 1
ATOM 2646 O O . TRP B 1 168 ? 9.172 13.617 -1.623 1 97.75 168 TRP B O 1
ATOM 2656 N N . ALA B 1 169 ? 8.828 14.953 -3.352 1 97.94 169 ALA B N 1
ATOM 2657 C CA . ALA B 1 169 ? 7.566 15.445 -2.811 1 97.94 169 ALA B CA 1
ATOM 2658 C C . ALA B 1 169 ? 6.547 14.32 -2.682 1 97.94 169 ALA B C 1
ATOM 2660 O O . ALA B 1 169 ? 5.832 14.234 -1.683 1 97.94 169 ALA B O 1
ATOM 2661 N N . LYS B 1 170 ? 6.477 13.43 -3.648 1 96.75 170 LYS B N 1
ATOM 2662 C CA . LYS B 1 170 ? 5.547 12.305 -3.619 1 96.75 170 LYS B CA 1
ATOM 2663 C C . LYS B 1 170 ? 5.867 11.352 -2.469 1 96.75 170 LYS B C 1
ATOM 2665 O O . LYS B 1 170 ? 4.969 10.727 -1.901 1 96.75 170 LYS B O 1
ATOM 2670 N N . ASN B 1 171 ? 7.086 11.297 -2.123 1 97.12 171 ASN B N 1
ATOM 2671 C CA . ASN B 1 171 ? 7.52 10.367 -1.088 1 97.12 171 ASN B CA 1
ATOM 2672 C C . ASN B 1 171 ? 7.25 10.914 0.31 1 97.12 171 ASN B C 1
ATOM 2674 O O . ASN B 1 171 ? 7.168 10.156 1.276 1 97.12 171 ASN B O 1
ATOM 2678 N N . ARG B 1 172 ? 7.109 12.219 0.434 1 98.56 172 ARG B N 1
ATOM 2679 C CA . ARG B 1 172 ? 6.777 12.844 1.711 1 98.56 172 ARG B CA 1
ATOM 2680 C C . ARG B 1 172 ? 5.277 12.789 1.972 1 98.56 172 ARG B C 1
ATOM 2682 O O . ARG B 1 172 ? 4.57 13.781 1.788 1 98.56 172 ARG B O 1
ATOM 2689 N N . ARG B 1 173 ? 4.828 11.523 2.508 1 98.56 173 ARG B N 1
ATOM 2690 C CA . ARG B 1 173 ? 3.381 11.328 2.551 1 98.56 173 ARG B CA 1
ATOM 2691 C C . ARG B 1 173 ? 2.98 10.461 3.744 1 98.56 173 ARG B C 1
ATOM 2693 O O . ARG B 1 173 ? 3.807 9.734 4.297 1 98.56 173 ARG B O 1
ATOM 2700 N N . ALA B 1 174 ? 1.751 10.617 4.125 1 98.81 174 ALA B N 1
ATOM 2701 C CA . ALA B 1 174 ? 1.04 9.633 4.941 1 98.81 174 ALA B CA 1
ATOM 2702 C C . ALA B 1 174 ? -0.036 8.922 4.129 1 98.81 174 ALA B C 1
ATOM 2704 O O . ALA B 1 174 ? -0.925 9.562 3.562 1 98.81 174 ALA B O 1
ATOM 2705 N N . GLU B 1 175 ? 0.071 7.586 4.074 1 97.69 175 GLU B N 1
ATOM 2706 C CA . GLU B 1 175 ? -0.868 6.77 3.312 1 97.69 175 GLU B CA 1
ATOM 2707 C C . GLU B 1 175 ? -1.849 6.051 4.234 1 97.69 175 GLU B C 1
ATOM 2709 O O . GLU B 1 175 ? -1.465 5.559 5.301 1 97.69 175 GLU B O 1
ATOM 2714 N N . TYR B 1 176 ? -3.09 5.988 3.738 1 97.88 176 TYR B N 1
ATOM 2715 C CA . TYR B 1 176 ? -4.117 5.199 4.406 1 97.88 176 TYR B CA 1
ATOM 2716 C C . TYR B 1 176 ? -4.188 3.791 3.83 1 97.88 176 TYR B C 1
ATOM 2718 O O . TYR B 1 176 ? -4.277 3.615 2.613 1 97.88 176 TYR B O 1
ATOM 2726 N N . LYS B 1 177 ? -4.074 2.818 4.727 1 95.31 177 LYS B N 1
ATOM 2727 C CA . LYS B 1 177 ? -4.176 1.424 4.301 1 95.31 177 LYS B CA 1
ATOM 2728 C C . LYS B 1 177 ? -5.289 0.701 5.055 1 95.31 177 LYS B C 1
ATOM 2730 O O . LYS B 1 177 ? -5.41 0.841 6.273 1 95.31 177 LYS B O 1
ATOM 2735 N N . PRO B 1 178 ? -6.074 -0.07 4.281 1 93.44 178 PRO B N 1
ATOM 2736 C CA . PRO B 1 178 ? -7.051 -0.896 4.992 1 93.44 178 PRO B CA 1
ATOM 2737 C C . PRO B 1 178 ? -6.406 -2.064 5.738 1 93.44 178 PRO B C 1
ATOM 2739 O O . PRO B 1 178 ? -5.395 -2.605 5.285 1 93.44 178 PRO B O 1
ATOM 2742 N N . LEU B 1 179 ? -6.867 -2.316 6.875 1 90.75 179 LEU B N 1
ATOM 2743 C CA . LEU B 1 179 ? -6.504 -3.539 7.582 1 90.75 179 LEU B CA 1
ATOM 2744 C C . LEU B 1 179 ? -7.637 -4.555 7.531 1 90.75 179 LEU B C 1
ATOM 2746 O O . LEU B 1 179 ? -8.812 -4.188 7.645 1 90.75 179 LEU B O 1
ATOM 2750 N N . PRO B 1 180 ? -7.234 -5.879 7.129 1 77.19 180 PRO B N 1
ATOM 2751 C CA . PRO B 1 180 ? -8.273 -6.898 6.996 1 77.19 180 PRO B CA 1
ATOM 2752 C C . PRO B 1 180 ? -9.078 -7.09 8.281 1 77.19 180 PRO B C 1
ATOM 2754 O O . PRO B 1 180 ? -8.594 -6.789 9.367 1 7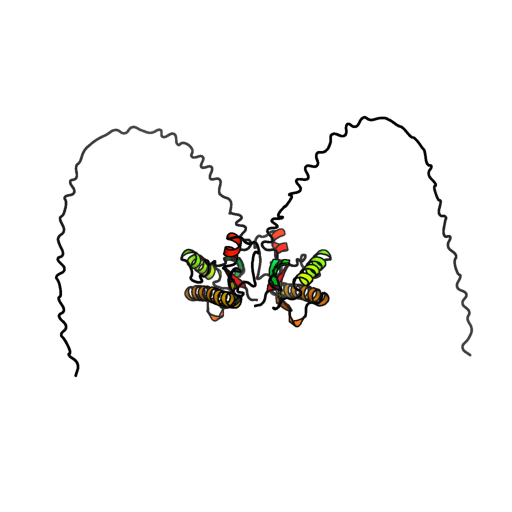7.19 180 PRO B O 1
#

pLDDT: mean 73.54, std 33.01, range [19.56, 98.94]

Secondary structure (DSSP, 8-state):
----------------------------------------------------------TTSEEEEEETTEEEEEEPEE--TT--SPPHHHHHHHHHHHHHHTT-SSEEEEEEE--S-S-HHHHHHHHHHHHHHHHHHHHHTT--GGGEEEEEEETSS-S---SSHHHHHHHSEEEEEEE-/----------------------------------------------------------TTSEEEEEETTEEEEEEPEE--TT--SPPHHHHHHHHHHHHHHTT-SSEEEEEEE--S-S-HHHHHHHHHHHHHHHHHHHHHTT--GGGEEEEEEETSS-S---SSHHHHHHHSEEEEEEE-

Organism: Arcobacter nitrofigilis (strain ATCC 33309 / DSM 7299 / CCUG 15893 / LMG 7604 / NCTC 12251 / CI) (NCBI:txid572480)

Solvent-accessible surface area (backbone atoms only — not comparable to full-atom values): 21697 Å² total; per-residue (Å²): 130,85,80,79,89,73,84,72,86,84,80,85,73,84,82,80,83,80,78,83,68,86,69,80,79,75,82,70,84,67,81,74,81,75,76,71,73,74,73,72,76,74,75,72,73,72,72,69,72,66,71,66,70,75,73,66,71,61,69,72,53,47,34,39,38,54,36,84,89,36,79,43,81,34,67,42,41,69,38,60,88,96,50,50,72,76,50,74,70,44,46,52,52,47,50,54,36,37,63,66,50,63,71,43,86,57,36,40,34,27,40,4,26,22,36,77,78,71,53,70,69,58,24,29,54,50,5,36,48,31,13,47,50,50,51,50,51,30,38,76,66,67,45,61,65,90,40,49,48,69,43,40,38,5,49,48,60,30,84,58,79,62,95,42,72,68,38,38,46,68,18,17,26,30,40,64,37,83,41,114,133,83,84,76,84,84,77,88,74,85,74,86,82,78,83,73,87,82,77,86,76,82,81,76,81,71,85,78,80,84,89,79,85,74,80,80,74,79,66,76,71,72,76,71,73,70,76,69,72,67,78,61,82,73,78,64,72,62,70,70,53,49,34,38,38,54,35,84,88,37,77,44,82,36,67,43,41,70,38,60,88,97,49,52,73,75,50,72,70,42,46,50,52,47,50,53,38,37,62,66,50,62,71,42,85,56,36,39,34,27,37,5,27,22,37,77,79,71,52,70,68,57,25,30,54,49,6,36,49,31,13,48,48,51,51,51,52,29,36,76,68,69,44,60,65,90,41,49,48,69,43,40,38,5,48,46,60,30,85,61,79,62,97,42,73,66,37,39,46,68,18,18,26,28,40,64,37,81,42,114

Nearest PDB structures (foldseek):
  5n2c-assembly1_A  TM=9.436E-01  e=1.032E-11  Burkholderia cenocepacia J2315
  4pwt-assembly1_A  TM=9.254E-01  e=8.496E-12  Yersinia pestis CO92
  4pwt-assembly3_C  TM=9.237E-01  e=7.462E-12  Yersinia pestis CO92
  4g4x-assembly1_A  TM=9.454E-01  e=3.110E-11  Acinetobacter baumannii TCDC-AB0715
  2w8b-assembly4_C  TM=8.946E-01  e=1.296E-10  Escherichia coli